Protein AF-A0A2E2EEK7-F1 (afdb_monomer)

Structure (mmCIF, N/CA/C/O backbone):
data_AF-A0A2E2EEK7-F1
#
_entry.id   AF-A0A2E2EEK7-F1
#
loop_
_atom_site.group_PDB
_atom_site.id
_atom_site.type_symbol
_atom_site.label_atom_id
_atom_site.label_alt_id
_atom_site.label_comp_id
_atom_site.label_asym_id
_atom_site.label_entity_id
_atom_site.label_seq_id
_atom_site.pdbx_PDB_ins_code
_atom_site.Cartn_x
_atom_site.Cartn_y
_atom_site.Cartn_z
_atom_site.occupancy
_atom_site.B_iso_or_equiv
_atom_site.auth_seq_id
_atom_site.auth_comp_id
_atom_site.auth_asym_id
_atom_site.auth_atom_id
_atom_site.pdbx_PDB_model_num
ATOM 1 N N . MET A 1 1 ? -6.265 -67.165 34.286 1.00 40.97 1 MET A N 1
ATOM 2 C CA . MET A 1 1 ? -6.037 -66.187 33.201 1.00 40.97 1 MET A CA 1
ATOM 3 C C . MET A 1 1 ? -7.203 -65.209 33.192 1.00 40.97 1 MET A C 1
ATOM 5 O O . MET A 1 1 ? -8.290 -65.592 32.789 1.00 40.97 1 MET A O 1
ATOM 9 N N . LYS A 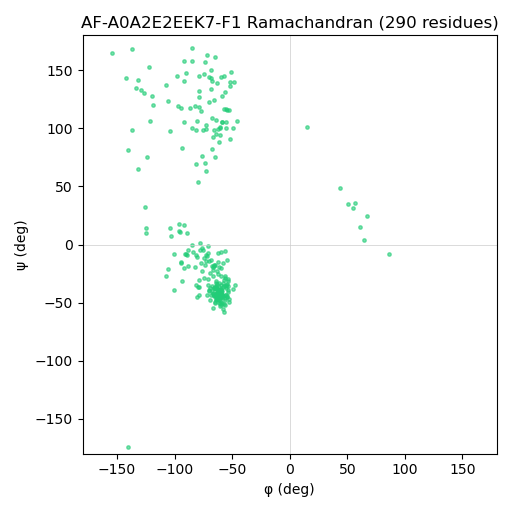1 2 ? -7.025 -64.008 33.758 1.00 43.16 2 LYS A N 1
ATOM 10 C CA . LYS A 1 2 ? -8.058 -62.959 33.800 1.00 43.16 2 LYS A CA 1
ATOM 11 C C . LYS A 1 2 ? -7.795 -61.991 32.647 1.00 43.16 2 LYS A C 1
ATOM 13 O O . LYS A 1 2 ? -6.712 -61.420 32.576 1.00 43.16 2 LYS A O 1
ATOM 18 N N . ALA A 1 3 ? -8.759 -61.881 31.738 1.00 50.53 3 ALA A N 1
ATOM 19 C CA . ALA A 1 3 ? -8.701 -61.009 30.575 1.00 50.53 3 ALA A CA 1
ATOM 20 C C . ALA A 1 3 ? -8.794 -59.538 31.009 1.00 50.53 3 ALA A C 1
ATOM 22 O O . ALA A 1 3 ? -9.740 -59.137 31.686 1.00 50.53 3 ALA A O 1
ATOM 23 N N . LEU A 1 4 ? -7.782 -58.758 30.633 1.00 57.06 4 LEU A N 1
ATOM 24 C CA . LEU A 1 4 ? -7.682 -57.323 30.857 1.00 57.06 4 LEU A CA 1
ATOM 25 C C . LEU A 1 4 ? -8.436 -56.614 29.718 1.00 57.06 4 LEU A C 1
ATOM 27 O O . LEU A 1 4 ? -7.933 -56.511 28.602 1.00 57.06 4 LEU A O 1
ATOM 31 N N . PHE A 1 5 ? -9.667 -56.175 29.982 1.00 57.59 5 PHE A N 1
ATOM 32 C CA . PHE A 1 5 ? -10.448 -55.347 29.060 1.00 57.59 5 PHE A CA 1
ATOM 33 C C . PHE A 1 5 ? -9.893 -53.915 29.094 1.00 57.59 5 PHE A C 1
ATOM 35 O O . PHE A 1 5 ? -10.174 -53.140 30.007 1.00 57.59 5 PHE A O 1
ATOM 42 N N . MET A 1 6 ? -9.053 -53.581 28.115 1.00 64.69 6 MET A N 1
ATOM 43 C CA . MET A 1 6 ? -8.502 -52.241 27.925 1.00 64.69 6 MET A CA 1
ATOM 44 C C . MET A 1 6 ? -9.545 -51.386 27.194 1.00 64.69 6 MET A C 1
ATOM 46 O O . MET A 1 6 ? -9.716 -51.487 25.982 1.00 64.69 6 MET A O 1
ATOM 50 N N . ALA A 1 7 ? -10.295 -50.586 27.954 1.00 60.16 7 ALA A N 1
ATOM 51 C CA . ALA A 1 7 ? -11.261 -49.635 27.420 1.00 60.16 7 ALA A CA 1
ATOM 52 C C . ALA A 1 7 ? -10.525 -48.512 26.673 1.00 60.16 7 ALA A C 1
ATOM 54 O O . ALA A 1 7 ? -9.847 -47.675 27.270 1.00 60.16 7 ALA A O 1
ATOM 55 N N . MET A 1 8 ? -10.649 -48.523 25.348 1.00 65.56 8 MET A N 1
ATOM 56 C CA . MET A 1 8 ? -10.125 -47.507 24.446 1.00 65.56 8 MET A CA 1
ATOM 57 C C . MET A 1 8 ? -10.989 -46.247 24.586 1.00 65.56 8 MET A C 1
ATOM 59 O O . MET A 1 8 ? -12.102 -46.174 24.067 1.00 65.56 8 MET A O 1
ATOM 63 N N . ALA A 1 9 ? -10.499 -45.275 25.354 1.00 62.31 9 ALA A N 1
ATOM 64 C CA . ALA A 1 9 ? -11.114 -43.962 25.470 1.00 62.31 9 ALA A CA 1
ATOM 65 C C . ALA A 1 9 ? -11.059 -43.262 24.104 1.00 62.31 9 ALA A C 1
ATOM 67 O O . ALA A 1 9 ? -9.995 -42.839 23.648 1.00 62.31 9 ALA A O 1
ATOM 68 N N . PHE A 1 10 ? -12.214 -43.154 23.447 1.00 57.25 10 PHE A N 1
ATOM 69 C CA . PHE A 1 10 ? -12.411 -42.275 22.302 1.00 57.25 10 PHE A CA 1
ATOM 70 C C . PHE A 1 10 ? -12.196 -40.832 22.764 1.00 57.25 10 PHE A C 1
ATOM 72 O O . PHE A 1 10 ? -13.073 -40.210 23.363 1.00 57.25 10 PHE A O 1
ATOM 79 N N . VAL A 1 11 ? -11.006 -40.300 22.490 1.00 61.62 11 VAL A N 1
ATOM 80 C CA . VAL A 1 11 ? -10.757 -38.861 22.519 1.00 61.62 11 VAL A CA 1
ATOM 81 C C . VAL A 1 11 ? -11.588 -38.274 21.387 1.00 61.62 11 VAL A C 1
ATOM 83 O O . VAL A 1 11 ? -11.216 -38.351 20.218 1.00 61.62 11 VAL A O 1
ATOM 86 N N . VAL A 1 12 ? -12.759 -37.745 21.738 1.00 56.12 12 VAL A N 1
ATOM 87 C CA . VAL A 1 12 ? -13.570 -36.919 20.849 1.00 56.12 12 VAL A CA 1
ATOM 88 C C . VAL A 1 12 ? -12.706 -35.712 20.507 1.00 56.12 12 VAL A C 1
ATOM 90 O O . VAL A 1 12 ? -12.517 -34.809 21.320 1.00 56.12 12 VAL A O 1
ATOM 93 N N . SER A 1 13 ? -12.097 -35.741 19.324 1.00 52.94 13 SER A N 1
ATOM 94 C CA . SER A 1 13 ? -11.395 -34.605 18.755 1.00 52.94 13 SER A CA 1
ATOM 95 C C . SER A 1 13 ? -12.430 -33.516 18.518 1.00 52.94 13 SER A C 1
ATOM 97 O O . SER A 1 13 ? -13.131 -33.518 17.506 1.00 52.94 13 SER A O 1
ATOM 99 N N . SER A 1 14 ? -12.560 -32.608 19.481 1.00 42.19 14 SER A N 1
ATOM 100 C CA . SER A 1 14 ? -13.261 -31.349 19.302 1.00 42.19 14 SER A CA 1
ATOM 101 C C . SER A 1 14 ? -12.620 -30.641 18.117 1.00 42.19 14 SER A C 1
ATOM 103 O O . SER A 1 14 ? -11.552 -30.038 18.237 1.00 42.19 14 SER A O 1
ATOM 105 N N . CYS A 1 15 ? -13.261 -30.724 16.953 1.00 46.38 15 CYS A N 1
ATOM 106 C CA . CYS A 1 15 ? -13.069 -29.757 15.893 1.00 46.38 15 CYS A CA 1
ATOM 107 C C . CYS A 1 15 ? -13.511 -28.412 16.471 1.00 46.38 15 CYS A C 1
ATOM 109 O O . CYS A 1 15 ? -14.676 -28.036 16.406 1.00 46.38 15 CYS A O 1
ATOM 111 N N . SER A 1 16 ? -12.562 -27.724 17.101 1.00 42.59 16 SER A N 1
ATOM 112 C CA . SER A 1 16 ? -12.564 -26.282 17.262 1.00 42.59 16 SER A CA 1
ATOM 113 C C . SER A 1 16 ? -12.759 -25.706 15.865 1.00 42.59 16 SER A C 1
ATOM 115 O O . SER A 1 16 ? -11.813 -25.539 15.097 1.00 42.59 16 SER A O 1
ATOM 117 N N . THR A 1 17 ? -14.012 -25.479 15.485 1.00 45.66 17 THR A N 1
ATOM 118 C CA . THR A 1 17 ? -14.336 -24.505 14.460 1.00 45.66 17 THR A CA 1
ATOM 119 C C . THR A 1 17 ? -13.826 -23.192 15.018 1.00 45.66 17 THR A C 1
ATOM 121 O O . THR A 1 17 ? -14.495 -22.564 15.838 1.00 45.66 17 THR A O 1
ATOM 124 N N . THR A 1 18 ? -12.599 -22.825 14.649 1.00 47.06 18 THR A N 1
ATOM 125 C CA . THR A 1 18 ? -12.085 -21.470 14.799 1.00 47.06 18 THR A CA 1
ATOM 126 C C . THR A 1 18 ? -13.150 -20.565 14.207 1.00 47.06 18 THR A C 1
ATOM 128 O O . THR A 1 18 ? -13.305 -20.516 12.986 1.00 47.06 18 THR A O 1
ATOM 131 N N . MET A 1 19 ? -13.968 -19.959 15.074 1.00 41.84 19 MET A N 1
ATOM 132 C CA . MET A 1 19 ? -14.964 -18.991 14.656 1.00 41.84 19 MET A CA 1
ATOM 133 C C . MET A 1 19 ? -14.202 -17.937 13.879 1.00 41.84 19 MET A C 1
ATOM 135 O O . MET A 1 19 ? -13.305 -17.283 14.410 1.00 41.84 19 MET A O 1
ATOM 139 N N . ASP A 1 20 ? -14.534 -17.858 12.600 1.00 48.25 20 ASP A N 1
ATOM 140 C CA . ASP A 1 20 ? -13.915 -17.000 11.616 1.00 48.25 20 ASP A CA 1
ATOM 141 C C . ASP A 1 20 ? -14.272 -15.555 11.998 1.00 48.25 20 ASP A C 1
ATOM 143 O O . ASP A 1 20 ? -15.266 -14.985 11.541 1.00 48.25 20 ASP A O 1
ATOM 147 N N . SER A 1 21 ? -13.515 -14.984 12.943 1.00 47.22 21 SER A N 1
ATOM 148 C CA . SER A 1 21 ? -13.744 -13.666 13.557 1.00 47.22 21 SER A CA 1
ATOM 149 C C . SER A 1 21 ? -13.664 -12.516 12.539 1.00 47.22 21 SER A C 1
ATOM 151 O O . SER A 1 21 ? -14.024 -11.372 12.847 1.00 47.22 21 SER A O 1
ATOM 153 N N . LEU A 1 22 ? -13.261 -12.849 11.308 1.00 49.41 22 LEU A N 1
ATOM 154 C CA . LEU A 1 22 ? -13.179 -12.021 10.110 1.00 49.41 22 LEU A CA 1
ATOM 155 C C . LEU A 1 22 ? -14.416 -12.099 9.195 1.00 49.41 22 LEU A C 1
ATOM 157 O O . LEU A 1 22 ? -14.610 -11.197 8.381 1.00 49.41 22 LEU A O 1
ATOM 161 N N . SER A 1 23 ? -15.299 -13.097 9.346 1.00 49.59 23 SER A N 1
ATOM 162 C CA . SER A 1 23 ? -16.555 -13.185 8.569 1.00 49.59 23 SER A CA 1
ATOM 163 C C . SER A 1 23 ? -17.548 -12.051 8.889 1.00 49.59 23 SER A C 1
ATOM 165 O O . SER A 1 23 ? -18.428 -11.738 8.087 1.00 49.59 23 SER A O 1
ATOM 167 N N . LEU A 1 24 ? -17.354 -11.366 10.022 1.00 47.34 24 LEU A N 1
ATOM 168 C CA . LEU A 1 24 ? -18.231 -10.319 10.559 1.00 47.34 24 LEU A CA 1
ATOM 169 C C . LEU A 1 24 ? -18.217 -8.981 9.800 1.00 47.34 24 LEU A C 1
ATOM 171 O O . LEU A 1 24 ? -19.066 -8.137 10.071 1.00 47.34 24 LEU A O 1
ATOM 175 N N . LEU A 1 25 ? -17.296 -8.765 8.855 1.00 56.72 25 LEU A N 1
ATOM 176 C CA . LEU A 1 25 ? -17.268 -7.543 8.031 1.00 56.72 25 LEU A CA 1
ATOM 177 C C . LEU A 1 25 ? -17.804 -7.724 6.609 1.00 56.72 25 LEU A C 1
ATOM 179 O O . LEU A 1 25 ? -17.724 -6.793 5.809 1.00 56.72 25 LEU A O 1
ATOM 183 N N . SER A 1 26 ? -18.382 -8.881 6.285 1.00 53.84 26 SER A N 1
ATOM 184 C CA . SER A 1 26 ? -19.106 -9.077 5.027 1.00 53.84 26 SER A CA 1
ATOM 185 C C . SER A 1 26 ? -20.449 -8.328 5.052 1.00 53.84 26 SER A C 1
ATOM 187 O O . SER A 1 26 ? -21.518 -8.936 5.011 1.00 53.84 26 SER A O 1
ATOM 189 N N . THR A 1 27 ? -20.417 -6.998 5.145 1.00 62.16 27 THR A N 1
ATOM 190 C CA . THR A 1 27 ? -21.597 -6.164 4.896 1.00 62.16 27 THR A CA 1
ATOM 191 C C . THR A 1 27 ? -21.713 -5.888 3.398 1.00 62.16 27 THR A C 1
ATOM 193 O O . THR A 1 27 ? -20.730 -5.909 2.660 1.00 62.16 27 THR A O 1
ATOM 196 N N . ASN A 1 28 ? -22.914 -5.557 2.917 1.00 69.56 28 ASN A N 1
ATOM 197 C CA . ASN A 1 28 ? -23.171 -5.286 1.492 1.00 69.56 28 ASN A CA 1
ATOM 198 C C . ASN A 1 28 ? -22.347 -4.112 0.900 1.00 69.56 28 ASN A C 1
ATOM 200 O O . ASN A 1 28 ? -22.429 -3.841 -0.303 1.00 69.56 28 ASN A O 1
ATOM 204 N N . LYS A 1 29 ? -21.594 -3.367 1.724 1.00 83.38 29 LYS A N 1
ATOM 205 C CA . LYS A 1 29 ? -20.874 -2.145 1.333 1.00 83.38 29 LYS A CA 1
ATOM 206 C C . LYS A 1 29 ? -19.360 -2.312 1.235 1.00 83.38 29 LYS A C 1
ATOM 208 O O . LYS A 1 29 ? -18.745 -1.560 0.471 1.00 83.38 29 LYS A O 1
ATOM 213 N N . VAL A 1 30 ? -18.780 -3.255 1.979 1.00 87.56 30 VAL A N 1
ATOM 214 C CA . VAL A 1 30 ? -17.333 -3.486 2.038 1.00 87.56 30 VAL A CA 1
ATOM 215 C C . VAL A 1 30 ? -17.040 -4.945 1.736 1.00 87.56 30 VAL A C 1
ATOM 217 O O . VAL A 1 30 ? -17.625 -5.849 2.317 1.00 87.56 30 VAL A O 1
ATOM 220 N N . THR A 1 31 ? -16.102 -5.179 0.829 1.00 90.06 31 THR A N 1
ATOM 221 C CA . THR A 1 31 ? -15.632 -6.518 0.487 1.00 90.06 31 THR A CA 1
ATOM 222 C C . THR A 1 31 ? -14.151 -6.611 0.794 1.00 90.06 31 THR A C 1
ATOM 224 O O . THR A 1 31 ? -13.366 -5.793 0.317 1.00 90.06 31 THR A O 1
ATOM 227 N N . ARG A 1 32 ? -13.746 -7.622 1.561 1.00 90.69 32 ARG A N 1
ATOM 228 C CA . ARG A 1 32 ? -12.328 -7.932 1.747 1.00 90.69 32 ARG A CA 1
ATOM 229 C C . ARG A 1 32 ? -11.815 -8.684 0.524 1.00 90.69 32 ARG A C 1
ATOM 231 O O . ARG A 1 32 ? -12.407 -9.685 0.120 1.00 90.69 32 ARG A O 1
ATOM 238 N N . MET A 1 33 ? -10.734 -8.198 -0.072 1.00 91.06 33 MET A N 1
ATOM 239 C CA . MET A 1 33 ? -10.012 -8.939 -1.100 1.00 91.06 33 MET A CA 1
ATOM 240 C C . MET A 1 33 ? -9.392 -10.180 -0.457 1.00 91.06 33 MET A C 1
ATOM 242 O O . MET A 1 33 ? -8.627 -10.045 0.492 1.00 91.06 33 MET A O 1
ATOM 246 N N . LYS A 1 34 ? -9.700 -11.363 -0.987 1.00 86.44 34 LYS A N 1
ATOM 247 C CA . LYS A 1 34 ? -9.086 -12.622 -0.560 1.00 86.44 34 LYS A CA 1
ATOM 248 C C . LYS A 1 34 ? -7.952 -13.004 -1.500 1.00 86.44 34 LYS A C 1
ATOM 250 O O . LYS A 1 34 ? -8.048 -12.777 -2.711 1.00 86.44 34 LYS A O 1
ATOM 255 N N . HIS A 1 35 ? -6.904 -13.604 -0.946 1.00 82.75 35 HIS A N 1
ATOM 256 C CA . HIS A 1 35 ? -5.879 -14.281 -1.735 1.00 82.75 35 HIS A CA 1
ATOM 257 C C . HIS A 1 35 ? -6.049 -15.790 -1.605 1.00 82.75 35 HIS A C 1
ATOM 259 O O . HIS A 1 35 ? -5.990 -16.335 -0.510 1.00 82.75 35 HIS A O 1
ATOM 265 N N . ASP A 1 36 ? -6.211 -16.484 -2.730 1.00 79.12 36 ASP A N 1
ATOM 266 C CA . ASP A 1 36 ? -6.402 -17.944 -2.730 1.00 79.12 36 ASP A CA 1
ATOM 267 C C . ASP A 1 36 ? -5.092 -18.722 -2.467 1.00 79.12 36 ASP A C 1
ATOM 269 O O . ASP A 1 36 ? -5.076 -19.947 -2.365 1.00 79.12 36 ASP A O 1
ATOM 273 N N . GLN A 1 37 ? -3.964 -18.014 -2.368 1.00 77.56 37 GLN A N 1
ATOM 274 C CA . GLN A 1 37 ? -2.630 -18.579 -2.185 1.00 77.56 37 GLN A CA 1
ATOM 275 C C . GLN A 1 37 ? -2.262 -18.627 -0.695 1.00 77.56 37 GLN A C 1
ATOM 277 O O . GLN A 1 37 ? -2.104 -17.584 -0.065 1.00 77.56 37 GLN A O 1
ATOM 282 N N . LYS A 1 38 ? -2.051 -19.837 -0.154 1.00 75.81 38 LYS A N 1
ATOM 283 C CA . LYS A 1 38 ? -1.750 -20.070 1.275 1.00 75.81 38 LYS A CA 1
ATOM 284 C C . LYS A 1 38 ? -0.556 -19.264 1.806 1.00 75.81 38 LYS A C 1
ATOM 286 O O . LYS A 1 38 ? -0.595 -18.806 2.940 1.00 75.81 38 LYS A O 1
ATOM 291 N N . ASP A 1 39 ? 0.475 -19.063 0.986 1.00 76.62 39 ASP A N 1
ATOM 292 C CA . ASP A 1 39 ? 1.712 -18.375 1.388 1.00 76.62 39 ASP A CA 1
ATOM 293 C C . ASP A 1 39 ? 1.738 -16.882 1.021 1.00 76.62 39 ASP A C 1
ATOM 295 O O . ASP A 1 39 ? 2.787 -16.231 1.076 1.00 76.62 39 ASP A O 1
ATOM 299 N N . TYR A 1 40 ? 0.604 -16.311 0.611 1.00 75.69 40 TYR A N 1
ATOM 300 C CA . TYR A 1 40 ? 0.561 -14.936 0.132 1.00 75.69 40 TYR A CA 1
ATOM 301 C C . TYR A 1 40 ? 0.536 -13.928 1.284 1.00 75.69 40 TYR A C 1
ATOM 303 O O . TYR A 1 40 ? -0.474 -13.727 1.946 1.00 75.69 40 TYR A O 1
ATOM 311 N N . LYS A 1 41 ? 1.665 -13.247 1.504 1.00 80.94 41 LYS A N 1
ATOM 312 C CA . LYS A 1 41 ? 1.880 -12.338 2.649 1.00 80.94 41 LYS A CA 1
ATOM 313 C C . LYS A 1 41 ? 1.525 -10.870 2.390 1.00 80.94 41 LYS A C 1
ATOM 315 O O . LYS A 1 41 ? 2.006 -9.994 3.111 1.00 80.94 41 LYS A O 1
ATOM 320 N N . LYS A 1 42 ? 0.760 -10.561 1.339 1.00 87.56 42 LYS A N 1
ATOM 321 C CA . LYS A 1 42 ? 0.402 -9.165 1.030 1.00 87.56 42 LYS A CA 1
ATOM 322 C C . LYS A 1 42 ? -0.928 -8.773 1.685 1.00 87.56 42 LYS A C 1
ATOM 324 O O . LYS A 1 42 ? -1.740 -9.652 1.961 1.00 87.56 42 LYS A O 1
ATOM 329 N N . PRO A 1 43 ? -1.171 -7.468 1.897 1.00 91.88 43 PRO A N 1
ATOM 330 C CA . PRO A 1 43 ? -2.414 -6.979 2.484 1.00 91.88 43 PRO A CA 1
ATOM 331 C C . PRO A 1 43 ? -3.673 -7.502 1.774 1.00 91.88 43 PRO A C 1
ATOM 333 O O . PRO A 1 43 ? -3.776 -7.487 0.542 1.00 91.88 43 PRO A O 1
ATOM 336 N N . GLU A 1 44 ? -4.657 -7.910 2.569 1.00 93.50 44 GLU A N 1
ATOM 337 C CA . GLU A 1 44 ? -6.016 -8.232 2.129 1.00 93.50 44 GLU A CA 1
ATOM 338 C C . GLU A 1 44 ? -6.897 -6.992 2.275 1.00 93.50 44 GLU A C 1
ATOM 340 O O . GLU A 1 44 ? -7.565 -6.787 3.288 1.00 93.50 44 GLU A O 1
ATOM 345 N N . PHE A 1 45 ? -6.836 -6.108 1.277 1.00 95.38 45 PHE A N 1
ATOM 346 C CA . PHE A 1 45 ? -7.492 -4.805 1.350 1.00 95.38 45 PHE A CA 1
ATOM 347 C C . PHE A 1 45 ? -9.015 -4.892 1.467 1.00 95.38 45 PHE A C 1
ATOM 349 O O . PHE A 1 45 ? -9.676 -5.643 0.745 1.00 95.38 45 PHE A O 1
ATOM 356 N N . TYR A 1 46 ? -9.574 -4.031 2.315 1.00 94.81 46 TYR A N 1
ATOM 357 C CA . TYR A 1 46 ? -11.006 -3.750 2.353 1.00 94.81 46 TYR A CA 1
ATOM 358 C C . TYR A 1 46 ? -11.378 -2.791 1.219 1.00 94.81 46 TYR A C 1
ATOM 360 O O . TYR A 1 46 ? -10.899 -1.657 1.157 1.00 94.81 46 TYR A O 1
ATOM 368 N N . LEU A 1 47 ? -12.236 -3.244 0.311 1.00 93.12 47 LEU A N 1
ATOM 369 C CA . LEU A 1 47 ? -12.677 -2.495 -0.859 1.00 93.12 47 LEU A CA 1
ATOM 370 C C . LEU A 1 47 ? -14.116 -2.038 -0.675 1.00 93.12 47 LEU A C 1
ATOM 372 O O . LEU A 1 47 ? -14.976 -2.804 -0.249 1.00 93.12 47 LEU A O 1
ATOM 376 N N . MET A 1 48 ? 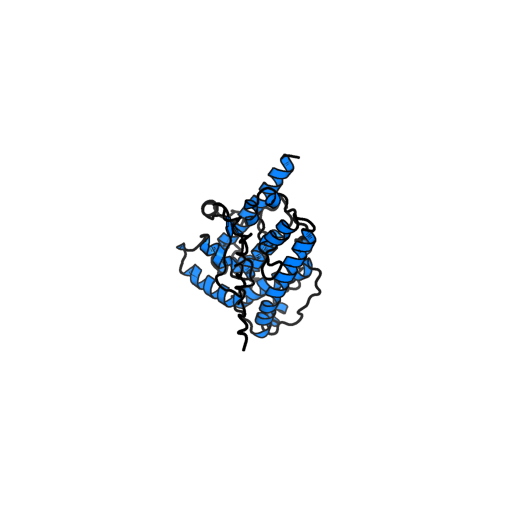-14.397 -0.793 -1.046 1.00 89.12 48 MET A N 1
ATOM 377 C CA . MET A 1 48 ? -15.781 -0.361 -1.190 1.00 89.12 48 MET A CA 1
ATOM 378 C C . MET A 1 48 ? -16.394 -0.935 -2.462 1.00 89.12 48 MET A C 1
ATOM 380 O O . MET A 1 48 ? -15.734 -0.997 -3.499 1.00 89.12 48 MET A O 1
ATOM 384 N N . ASN A 1 49 ? -17.693 -1.225 -2.410 1.00 81.88 49 ASN A N 1
ATOM 385 C CA . ASN A 1 49 ? -18.469 -1.536 -3.606 1.00 81.88 49 ASN A CA 1
ATOM 3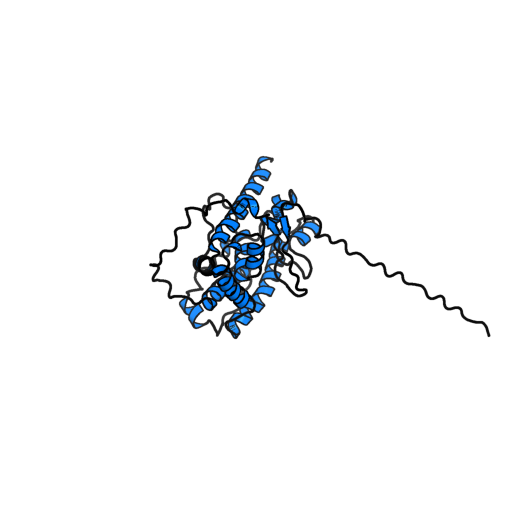86 C C . ASN A 1 49 ? -18.355 -0.391 -4.639 1.00 81.88 49 ASN A C 1
ATOM 388 O O . ASN A 1 49 ? -18.768 0.751 -4.395 1.00 81.88 49 ASN A O 1
ATOM 392 N N . SER A 1 50 ? -17.766 -0.705 -5.795 1.00 67.25 50 SER A N 1
ATOM 393 C CA . SER A 1 50 ? -17.271 0.256 -6.788 1.00 67.25 50 SER A CA 1
ATOM 394 C C . SER A 1 50 ? -18.366 0.973 -7.584 1.00 67.25 50 SER A C 1
ATOM 396 O O . SER A 1 50 ? -18.094 2.022 -8.174 1.00 67.25 50 SER A O 1
ATOM 398 N N . LYS A 1 51 ? -19.622 0.493 -7.551 1.00 71.25 51 LYS A N 1
ATOM 399 C CA . LYS A 1 51 ? -20.738 1.061 -8.339 1.00 71.25 51 LYS A CA 1
ATOM 400 C C . LYS A 1 51 ? -20.934 2.570 -8.140 1.00 71.25 51 LYS A C 1
ATOM 402 O O . LYS A 1 51 ? -21.370 3.254 -9.057 1.00 71.25 51 LYS A O 1
ATOM 407 N N . LYS A 1 52 ? -20.592 3.108 -6.962 1.00 65.88 52 LYS A N 1
ATOM 408 C CA . LYS A 1 52 ? -20.727 4.545 -6.646 1.00 65.88 52 LYS A CA 1
ATOM 409 C C . LYS A 1 52 ? -19.572 5.416 -7.152 1.00 65.88 52 LYS A C 1
ATOM 411 O O . LYS A 1 52 ? -19.731 6.629 -7.236 1.00 65.88 52 LYS A O 1
ATOM 416 N N . PHE A 1 53 ? -18.422 4.823 -7.457 1.00 66.38 53 PHE A N 1
ATOM 417 C CA . PHE A 1 53 ? -17.220 5.539 -7.890 1.00 66.38 53 PHE A CA 1
ATOM 418 C C . PHE A 1 53 ? -17.117 5.641 -9.423 1.00 66.38 53 PHE A C 1
ATOM 420 O O . PHE A 1 53 ? -16.652 6.652 -9.950 1.00 66.38 53 PHE A O 1
ATOM 427 N N . LEU A 1 54 ? -17.645 4.640 -10.131 1.00 63.06 54 LEU A N 1
ATOM 428 C CA . LEU A 1 54 ? -17.613 4.497 -11.593 1.00 63.06 54 LEU A CA 1
ATOM 429 C C . LEU A 1 54 ? -18.236 5.655 -12.401 1.00 63.06 54 LEU A C 1
ATOM 431 O O . LEU A 1 54 ? -17.990 5.763 -13.597 1.00 63.06 54 LEU A O 1
ATOM 435 N N . GLY A 1 55 ? -19.035 6.527 -11.776 1.00 60.00 55 GLY A N 1
ATOM 436 C CA . GLY A 1 55 ? -19.687 7.661 -12.447 1.00 60.00 55 GLY A CA 1
ATOM 437 C C . GLY A 1 55 ? -19.010 9.021 -12.251 1.00 60.00 55 GLY A C 1
ATOM 438 O O . GLY A 1 55 ? -19.422 10.004 -12.867 1.00 60.00 55 GLY A O 1
ATOM 439 N N . THR A 1 56 ? -18.001 9.130 -11.381 1.00 58.94 56 THR A N 1
ATOM 440 C CA . THR A 1 56 ? -17.383 10.433 -11.092 1.00 58.94 56 THR A CA 1
ATOM 441 C C . THR A 1 56 ? -16.270 10.759 -12.081 1.00 58.94 56 THR A C 1
ATOM 443 O O . THR A 1 56 ? -15.250 10.074 -12.124 1.00 58.94 56 THR A O 1
ATOM 446 N N . ARG A 1 57 ? -16.451 11.842 -12.853 1.00 58.56 57 ARG A N 1
ATOM 447 C CA . ARG A 1 57 ? -15.408 12.410 -13.722 1.00 58.56 57 ARG A CA 1
ATOM 448 C C . ARG A 1 57 ? -14.128 12.642 -12.913 1.00 58.56 57 ARG A C 1
ATOM 450 O O . ARG A 1 57 ? -14.188 13.089 -11.765 1.00 58.56 57 ARG A O 1
ATOM 457 N N . ALA A 1 58 ? -12.978 12.343 -13.517 1.00 54.53 58 ALA A N 1
ATOM 458 C CA . ALA A 1 58 ? -11.686 12.610 -12.898 1.00 54.53 58 ALA A CA 1
ATOM 459 C C . ALA A 1 58 ? -11.558 14.112 -12.549 1.00 54.53 58 ALA A C 1
ATOM 461 O O . ALA A 1 58 ? -12.086 14.951 -13.285 1.00 54.53 58 ALA A O 1
ATOM 462 N N . PRO A 1 59 ? -10.887 14.479 -11.441 1.00 54.88 59 PRO A N 1
ATOM 463 C CA . PRO A 1 59 ? -10.718 15.877 -11.058 1.00 54.88 59 PRO A CA 1
ATOM 464 C C . PRO A 1 59 ? -10.046 16.690 -12.173 1.00 54.88 59 PRO A C 1
ATOM 466 O O . PRO A 1 59 ? -8.984 16.311 -12.664 1.00 54.88 59 PRO A O 1
ATOM 469 N N . ALA A 1 60 ? -10.623 17.846 -12.515 1.00 47.69 60 ALA A N 1
ATOM 470 C CA . ALA A 1 60 ? -10.093 18.750 -13.544 1.00 47.69 60 ALA A CA 1
ATOM 471 C C . ALA A 1 60 ? -8.696 19.324 -13.212 1.00 47.69 60 ALA A C 1
ATOM 473 O O . ALA A 1 60 ? -8.014 19.842 -14.089 1.00 47.69 60 ALA A O 1
ATOM 474 N N . SER A 1 61 ? -8.248 19.220 -11.954 1.00 48.28 61 SER A N 1
ATOM 475 C CA . SER A 1 61 ? -6.933 19.680 -11.483 1.00 48.28 61 SER A CA 1
ATOM 476 C C . SER A 1 61 ? -5.767 18.767 -11.877 1.00 48.28 61 SER A C 1
ATOM 478 O O . SER A 1 61 ? -4.610 19.098 -11.610 1.00 48.28 61 SER A O 1
ATOM 480 N N . LEU A 1 62 ? -6.035 17.637 -12.533 1.00 49.94 62 LEU A N 1
ATOM 481 C CA . LEU A 1 62 ? -5.002 16.783 -13.105 1.00 49.94 62 LEU A CA 1
ATOM 482 C C . LEU A 1 62 ? -4.484 17.417 -14.400 1.00 49.94 62 LEU A C 1
ATOM 484 O O . LEU A 1 62 ? -4.821 16.974 -15.496 1.00 49.94 62 LEU A O 1
ATOM 488 N N . LYS A 1 63 ? -3.644 18.455 -14.285 1.00 49.62 63 LYS A N 1
ATOM 489 C CA . LYS A 1 63 ? -2.843 18.920 -15.423 1.00 49.62 63 LYS A CA 1
ATOM 490 C C . LYS A 1 63 ? -2.094 17.708 -15.972 1.00 49.62 63 LYS A C 1
ATOM 492 O O . LYS A 1 63 ? -1.289 17.082 -15.277 1.00 49.62 63 LYS A O 1
ATOM 497 N N . SER A 1 64 ? -2.406 17.323 -17.205 1.00 47.75 64 SER A N 1
ATOM 498 C CA . SER A 1 64 ? -1.655 16.297 -17.906 1.00 47.75 64 SER A CA 1
ATOM 499 C C . SER A 1 64 ? -0.207 16.764 -17.953 1.00 47.75 64 SER A C 1
ATOM 501 O O . SER A 1 64 ? 0.051 17.800 -18.554 1.00 47.75 64 SER A O 1
ATOM 503 N N . ILE A 1 65 ? 0.714 16.027 -17.320 1.00 53.50 65 ILE A N 1
ATOM 504 C CA . ILE A 1 65 ? 2.151 16.148 -17.619 1.00 53.50 65 ILE A CA 1
ATOM 505 C C . ILE A 1 65 ? 2.268 16.161 -19.145 1.00 53.50 65 ILE A C 1
ATOM 507 O O . ILE A 1 65 ? 1.949 15.157 -19.793 1.00 53.50 65 ILE A O 1
ATOM 511 N N . THR A 1 66 ? 2.556 17.333 -19.700 1.00 47.22 66 THR A N 1
ATOM 512 C CA . THR A 1 66 ? 2.666 17.570 -21.133 1.00 47.22 66 THR A CA 1
ATOM 513 C C . THR A 1 66 ? 3.922 16.869 -21.622 1.00 47.22 66 THR A C 1
ATOM 515 O O . THR A 1 66 ? 4.924 16.826 -20.915 1.00 47.22 66 THR A O 1
ATOM 518 N N . LYS A 1 67 ? 3.881 16.315 -22.838 1.00 49.09 67 LYS A N 1
ATOM 519 C CA . LYS A 1 67 ? 4.986 15.556 -23.456 1.00 49.09 67 LYS A CA 1
ATOM 520 C C . LYS A 1 67 ? 6.321 16.327 -23.561 1.00 49.09 67 LYS A C 1
ATOM 522 O O . LYS A 1 67 ? 7.314 15.716 -23.929 1.00 49.09 67 LYS A O 1
ATOM 527 N N . ASN A 1 68 ? 6.343 17.614 -23.212 1.00 46.25 68 ASN A N 1
ATOM 528 C CA . ASN A 1 68 ? 7.496 18.509 -23.308 1.00 46.25 68 ASN A CA 1
ATOM 529 C C . ASN A 1 68 ? 8.311 18.638 -22.009 1.00 46.25 68 ASN A C 1
ATOM 531 O O . ASN A 1 68 ? 9.189 19.491 -21.943 1.00 46.25 68 ASN A O 1
ATOM 535 N N . ASP A 1 69 ? 8.077 17.809 -20.985 1.00 53.84 69 ASP A N 1
ATOM 536 C CA . ASP A 1 69 ? 9.033 17.687 -19.873 1.00 53.84 69 ASP A CA 1
ATOM 537 C C . ASP A 1 69 ? 10.275 16.898 -20.343 1.00 53.84 69 ASP A C 1
ATOM 539 O O . ASP A 1 69 ? 10.518 15.762 -19.933 1.00 53.84 69 ASP A O 1
ATOM 543 N N . GLU A 1 70 ? 11.083 17.518 -21.213 1.00 51.53 70 GLU A N 1
ATOM 544 C CA . GLU A 1 70 ? 12.356 17.010 -21.763 1.00 51.53 70 GLU A CA 1
ATOM 545 C C . GLU A 1 70 ? 13.364 16.589 -20.678 1.00 51.53 70 GLU A C 1
ATOM 547 O O . GLU A 1 70 ? 14.335 15.880 -20.945 1.00 51.53 70 GLU A O 1
ATOM 552 N N . LYS A 1 71 ? 13.114 16.969 -19.419 1.00 54.34 71 LYS A N 1
ATOM 553 C CA . LYS A 1 71 ? 13.925 16.597 -18.258 1.00 54.34 71 LYS A CA 1
ATOM 554 C C . LYS A 1 71 ? 13.855 15.102 -17.918 1.00 54.34 71 LYS A C 1
ATOM 556 O O . LYS A 1 71 ? 14.747 14.597 -17.237 1.00 54.34 71 LYS A O 1
ATOM 561 N N . TYR A 1 72 ? 12.849 14.369 -18.397 1.00 54.44 72 TYR A N 1
ATOM 562 C CA . TYR A 1 72 ? 12.745 12.931 -18.157 1.00 54.44 72 TYR A CA 1
ATOM 563 C C . TYR A 1 72 ? 13.138 12.137 -19.402 1.00 54.44 72 TYR A C 1
ATOM 565 O O . TYR A 1 72 ? 12.316 11.878 -20.280 1.00 54.44 72 TYR A O 1
ATOM 573 N N . LYS A 1 73 ? 14.395 11.668 -19.443 1.00 63.75 73 LYS A N 1
ATOM 574 C CA . LYS A 1 73 ? 14.781 10.579 -20.357 1.00 63.75 73 LYS A CA 1
ATOM 575 C C . LYS A 1 73 ? 13.759 9.439 -20.232 1.00 63.75 73 LYS A C 1
ATOM 577 O O . LYS A 1 73 ? 13.348 9.137 -19.108 1.00 63.75 73 LYS A O 1
ATOM 582 N N . PRO A 1 74 ? 13.352 8.791 -21.337 1.00 74.94 74 PRO A N 1
ATOM 583 C CA . PRO A 1 74 ? 12.352 7.733 -21.295 1.00 74.94 74 PRO A CA 1
ATOM 584 C C . PRO A 1 74 ? 12.828 6.595 -20.383 1.00 74.94 74 PRO A C 1
ATOM 586 O O . PRO A 1 74 ? 13.725 5.828 -20.718 1.00 74.94 74 PRO A O 1
ATOM 589 N N . VAL A 1 75 ? 12.231 6.513 -19.195 1.00 88.50 75 VAL A N 1
ATOM 590 C CA . VAL A 1 75 ? 12.528 5.485 -18.194 1.00 88.50 75 VAL A CA 1
ATOM 591 C C . VAL A 1 75 ? 11.817 4.195 -18.602 1.00 88.50 75 VAL A C 1
ATOM 593 O O . VAL A 1 75 ? 10.624 4.237 -18.921 1.00 88.50 75 VAL A O 1
ATOM 596 N N . SER A 1 76 ? 12.501 3.048 -18.591 1.00 93.12 76 SER A N 1
ATOM 597 C CA . SER A 1 76 ? 11.879 1.740 -18.878 1.00 93.12 76 SER A CA 1
ATOM 598 C C . SER A 1 76 ? 10.831 1.356 -17.820 1.00 93.12 76 SER A C 1
ATOM 600 O O . SER A 1 76 ? 10.833 1.898 -16.717 1.00 93.12 76 SER A O 1
ATOM 602 N N . ASN A 1 77 ? 9.931 0.411 -18.124 1.00 93.19 77 ASN A N 1
ATOM 603 C CA . ASN A 1 77 ? 8.943 -0.101 -17.153 1.00 93.19 77 ASN A CA 1
ATOM 604 C C . ASN A 1 77 ? 9.599 -0.622 -15.881 1.00 93.19 77 ASN A C 1
ATOM 606 O O . ASN A 1 77 ? 9.157 -0.310 -14.781 1.00 93.19 77 ASN A O 1
ATOM 610 N N . ARG A 1 78 ? 10.688 -1.362 -16.060 1.00 95.62 78 ARG A N 1
ATOM 611 C CA . ARG A 1 78 ? 11.500 -1.925 -14.990 1.00 95.62 78 ARG A CA 1
ATOM 612 C C . ARG A 1 78 ? 12.105 -0.856 -14.090 1.00 95.62 78 ARG A C 1
ATOM 614 O O . ARG A 1 78 ? 11.932 -0.908 -12.880 1.00 95.62 78 ARG A O 1
ATOM 621 N N . GLN A 1 79 ? 12.747 0.155 -14.675 1.00 94.50 79 GLN A N 1
ATOM 622 C CA . GLN A 1 79 ? 13.296 1.283 -13.914 1.00 94.50 79 GLN A CA 1
ATOM 623 C C . GLN A 1 79 ? 12.197 2.100 -13.222 1.00 94.50 79 GLN A C 1
ATOM 625 O O . GLN A 1 79 ? 12.384 2.523 -12.087 1.00 94.50 79 GLN A O 1
ATOM 630 N N . LEU A 1 80 ? 11.048 2.298 -13.879 1.00 93.44 80 LEU A N 1
ATOM 631 C CA . LEU A 1 80 ? 9.909 3.026 -13.320 1.00 93.44 80 LEU A CA 1
ATOM 632 C C . LEU A 1 80 ? 9.281 2.282 -12.134 1.00 93.44 80 LEU A C 1
ATOM 634 O O . LEU A 1 80 ? 8.973 2.900 -11.119 1.00 93.44 80 LEU A O 1
ATOM 638 N N . TYR A 1 81 ? 9.120 0.965 -12.242 1.00 96.50 81 TYR A N 1
ATOM 639 C CA . TYR A 1 81 ? 8.669 0.117 -11.142 1.00 96.50 81 TYR A CA 1
ATOM 640 C C . TYR A 1 81 ? 9.650 0.192 -9.971 1.00 96.50 81 TYR A C 1
ATOM 642 O O . TYR A 1 81 ? 9.259 0.539 -8.857 1.00 96.50 81 TYR A O 1
ATOM 650 N N . PHE A 1 82 ? 10.935 -0.047 -10.252 1.00 95.75 82 PHE A N 1
ATOM 651 C CA . PHE A 1 82 ? 11.993 -0.038 -9.252 1.00 95.75 82 PHE A CA 1
ATOM 652 C C . PHE A 1 82 ? 12.080 1.296 -8.506 1.00 95.75 82 PHE A C 1
ATOM 654 O O . PHE A 1 82 ? 12.043 1.297 -7.281 1.00 95.75 82 PHE A O 1
ATOM 661 N N . ILE A 1 83 ? 12.143 2.435 -9.210 1.00 92.88 83 ILE A N 1
ATOM 662 C CA . ILE A 1 83 ? 12.302 3.740 -8.548 1.00 92.88 83 ILE A CA 1
ATOM 663 C C . ILE A 1 83 ? 11.124 4.079 -7.647 1.00 92.88 83 ILE A C 1
ATOM 665 O O . ILE A 1 83 ? 11.311 4.620 -6.559 1.00 92.88 83 ILE A O 1
ATOM 669 N N . SER A 1 84 ? 9.921 3.728 -8.097 1.00 93.88 84 SER A N 1
ATOM 670 C CA . SER A 1 84 ? 8.696 3.936 -7.341 1.00 93.88 84 SER A CA 1
ATOM 671 C C . SER A 1 84 ? 8.716 3.095 -6.069 1.00 93.88 84 SER A C 1
ATOM 673 O O . SER A 1 84 ? 8.546 3.615 -4.970 1.00 93.88 84 SER A O 1
ATOM 675 N N . PHE A 1 85 ? 9.014 1.803 -6.206 1.00 95.56 85 PHE A N 1
ATOM 676 C CA . PHE A 1 85 ? 9.070 0.879 -5.081 1.00 95.56 85 PHE A CA 1
ATOM 677 C C . PHE A 1 85 ? 10.177 1.248 -4.083 1.00 95.56 85 PHE A C 1
ATOM 679 O O . PHE A 1 85 ? 9.941 1.282 -2.876 1.00 95.56 85 PHE A O 1
ATOM 686 N N . TYR A 1 86 ? 11.364 1.596 -4.584 1.00 93.69 86 TYR A N 1
ATOM 687 C CA . TYR A 1 86 ? 12.498 2.031 -3.776 1.00 93.69 86 TYR A CA 1
ATOM 688 C C . TYR A 1 86 ? 12.150 3.280 -2.966 1.00 93.69 86 TYR A C 1
ATOM 690 O O . TYR A 1 86 ? 12.286 3.267 -1.747 1.00 93.69 86 TYR A O 1
ATOM 698 N N . LYS A 1 87 ? 11.622 4.340 -3.592 1.00 91.62 87 LYS A N 1
ATOM 699 C CA . LYS A 1 87 ? 11.231 5.562 -2.870 1.00 91.62 87 LYS A CA 1
ATOM 700 C C . LYS A 1 87 ? 10.170 5.301 -1.801 1.00 91.62 87 LYS A C 1
ATOM 702 O O . LYS A 1 87 ? 10.296 5.798 -0.684 1.00 91.62 87 LYS A O 1
ATOM 707 N N . GLN A 1 88 ? 9.180 4.462 -2.096 1.00 93.69 88 GLN A N 1
ATOM 708 C CA . GLN A 1 88 ? 8.176 4.051 -1.112 1.00 93.69 88 GLN A CA 1
ATOM 709 C C . GLN A 1 88 ? 8.808 3.307 0.079 1.00 93.69 88 GLN A C 1
ATOM 711 O O . GLN A 1 88 ? 8.433 3.564 1.223 1.00 93.69 88 GLN A O 1
ATOM 716 N N . GLN A 1 89 ? 9.809 2.448 -0.157 1.00 93.69 89 GLN A N 1
ATOM 717 C CA . GLN A 1 89 ? 10.586 1.824 0.922 1.00 93.69 89 GLN A CA 1
ATOM 718 C C . GLN A 1 89 ? 11.334 2.849 1.769 1.00 93.69 89 GLN A C 1
ATOM 720 O O . GLN A 1 89 ? 11.298 2.773 2.993 1.00 93.69 89 GLN A O 1
ATOM 725 N N . ARG A 1 90 ? 11.949 3.852 1.141 1.00 91.25 90 ARG A N 1
ATOM 726 C CA . ARG A 1 90 ? 12.646 4.930 1.855 1.00 91.25 90 ARG A CA 1
ATOM 727 C C . ARG A 1 90 ? 11.713 5.741 2.752 1.00 91.25 90 ARG A C 1
ATOM 729 O O . ARG A 1 90 ? 12.099 6.105 3.860 1.00 91.25 90 ARG A O 1
ATOM 736 N N . VAL A 1 91 ? 10.480 5.990 2.307 1.00 92.00 91 VAL A N 1
ATOM 737 C CA . VAL A 1 91 ? 9.447 6.629 3.139 1.00 92.00 91 VAL A CA 1
ATOM 738 C C . VAL A 1 91 ? 9.122 5.767 4.363 1.00 92.00 91 VAL A C 1
ATOM 740 O O . VAL A 1 91 ? 9.068 6.295 5.473 1.00 92.00 91 VAL A O 1
ATOM 743 N N . LEU A 1 92 ? 8.956 4.450 4.188 1.00 93.88 92 LEU A N 1
ATOM 744 C CA . LEU A 1 92 ? 8.710 3.524 5.301 1.00 93.88 92 LEU A CA 1
ATOM 745 C C . LEU A 1 92 ? 9.879 3.485 6.295 1.00 93.88 92 LEU A C 1
ATOM 747 O O . LEU A 1 92 ? 9.643 3.556 7.498 1.00 93.88 92 LEU A O 1
ATOM 751 N N . GLU A 1 93 ? 11.126 3.433 5.818 1.00 93.44 93 GLU A N 1
ATOM 752 C CA . GLU A 1 93 ? 12.312 3.500 6.684 1.00 93.44 93 GLU A CA 1
ATOM 753 C C . GLU A 1 93 ? 12.307 4.775 7.539 1.00 93.44 93 GLU A C 1
ATOM 755 O O . GLU A 1 93 ? 12.492 4.702 8.754 1.00 93.44 93 GLU A O 1
ATOM 760 N N . GLY A 1 94 ? 12.043 5.932 6.918 1.00 91.88 94 GLY A N 1
ATOM 761 C CA . GLY A 1 94 ? 11.979 7.217 7.615 1.00 91.88 94 GLY A CA 1
ATOM 762 C C . GLY A 1 94 ? 10.871 7.266 8.670 1.00 91.88 94 GLY A C 1
ATOM 763 O O . GLY A 1 94 ? 11.118 7.678 9.801 1.00 91.88 94 GLY A O 1
ATOM 764 N N . LEU A 1 95 ? 9.673 6.780 8.336 1.00 92.38 95 LEU A N 1
ATOM 765 C CA . LEU A 1 95 ? 8.534 6.683 9.261 1.00 92.38 95 LEU A CA 1
ATOM 766 C C . LEU A 1 95 ? 8.824 5.796 10.480 1.00 92.38 95 LEU A C 1
ATOM 768 O O . LEU A 1 95 ? 8.413 6.093 11.608 1.00 92.38 95 LEU A O 1
ATOM 772 N N . LEU A 1 96 ? 9.529 4.692 10.249 1.00 94.38 96 LEU A N 1
ATOM 773 C CA . LEU A 1 96 ? 9.867 3.707 11.271 1.00 94.38 96 LEU A CA 1
ATOM 774 C C . LEU A 1 96 ? 11.121 4.088 12.071 1.00 94.38 96 LEU A C 1
ATOM 776 O O . LEU A 1 96 ? 11.414 3.438 13.071 1.00 94.38 96 LEU A O 1
ATOM 780 N N . GLY A 1 97 ? 11.832 5.155 11.687 1.00 93.31 97 GLY A N 1
ATOM 781 C CA . GLY A 1 97 ? 13.097 5.549 12.312 1.00 93.31 97 GLY A CA 1
ATOM 782 C C . GLY A 1 97 ? 14.224 4.544 12.053 1.00 93.31 97 GLY A C 1
ATOM 783 O O . GLY A 1 97 ? 15.157 4.432 12.847 1.00 93.31 97 GLY A O 1
ATOM 784 N N . LEU A 1 98 ? 14.128 3.776 10.965 1.00 92.06 98 LEU A N 1
ATOM 785 C CA . LEU A 1 98 ? 15.132 2.789 10.594 1.00 92.06 98 LEU A CA 1
ATOM 786 C C . LEU A 1 98 ? 16.328 3.477 9.939 1.00 92.06 98 LEU A C 1
ATOM 788 O O . LEU A 1 98 ? 16.200 4.452 9.194 1.00 92.06 98 LEU A O 1
ATOM 792 N N . LYS A 1 99 ? 17.522 2.939 10.194 1.00 85.06 99 LYS A N 1
ATOM 793 C CA . LYS A 1 99 ? 18.723 3.373 9.480 1.00 85.06 99 LYS A CA 1
ATOM 794 C C . LYS A 1 99 ? 18.611 2.949 8.015 1.00 85.06 99 LYS A C 1
ATOM 796 O O . LYS A 1 99 ? 18.173 1.845 7.713 1.00 85.06 99 LYS A O 1
ATOM 801 N N . LYS A 1 100 ? 19.063 3.827 7.120 1.00 75.12 100 LYS A N 1
ATOM 802 C CA . LYS A 1 100 ? 19.118 3.610 5.667 1.00 75.12 100 LYS A CA 1
ATOM 803 C C . LYS A 1 100 ? 19.909 2.325 5.366 1.00 75.12 100 LYS A C 1
ATOM 805 O O . LYS A 1 100 ? 21.133 2.347 5.491 1.00 75.12 100 LYS A O 1
ATOM 810 N N . HIS A 1 101 ? 19.238 1.231 4.988 1.00 65.69 101 HIS A N 1
ATOM 811 C CA . HIS A 1 101 ? 19.871 -0.094 5.057 1.00 65.69 101 HIS A CA 1
ATOM 812 C C . HIS A 1 101 ? 20.585 -0.546 3.775 1.00 65.69 101 HIS A C 1
ATOM 814 O O . HIS A 1 101 ? 21.495 -1.369 3.855 1.00 65.69 101 HIS A O 1
ATOM 820 N N . GLN A 1 102 ? 20.262 0.033 2.613 1.00 65.06 102 GLN A N 1
ATOM 821 C CA . GLN A 1 102 ? 20.833 -0.393 1.334 1.00 65.06 102 GLN A CA 1
ATOM 822 C C . GLN A 1 102 ? 21.559 0.753 0.624 1.00 65.06 102 GLN A C 1
ATOM 824 O O . GLN A 1 102 ? 20.941 1.675 0.100 1.00 65.06 102 GLN A O 1
ATOM 829 N N . LYS A 1 103 ? 22.896 0.702 0.630 1.00 65.44 103 LYS A N 1
ATOM 830 C CA . LYS A 1 103 ? 23.743 1.649 -0.120 1.00 65.44 103 LYS A CA 1
ATOM 831 C C . LYS A 1 103 ? 24.029 1.189 -1.551 1.00 65.44 103 LYS A C 1
ATOM 833 O O . LYS A 1 103 ? 24.419 2.008 -2.372 1.00 65.44 103 LYS A O 1
ATOM 838 N N . SER A 1 104 ? 23.848 -0.099 -1.848 1.00 83.50 104 SER A N 1
ATOM 839 C CA . SER A 1 104 ? 24.193 -0.672 -3.149 1.00 83.50 104 SER A CA 1
ATOM 840 C C . SER A 1 104 ? 23.035 -1.461 -3.744 1.00 83.50 104 SER A C 1
ATOM 842 O O . SER A 1 104 ? 22.400 -2.271 -3.071 1.00 83.50 104 SER A O 1
ATOM 844 N N . CYS A 1 105 ? 22.774 -1.197 -5.018 1.00 92.38 105 CYS A N 1
ATOM 845 C CA . CYS A 1 105 ? 21.773 -1.871 -5.828 1.00 92.38 105 CYS A CA 1
ATOM 846 C C . CYS A 1 105 ? 22.373 -2.058 -7.231 1.00 92.38 105 CYS A C 1
ATOM 848 O O . CYS A 1 105 ? 22.148 -1.208 -8.095 1.00 92.38 105 CYS A O 1
ATOM 850 N N . PRO A 1 106 ? 23.208 -3.090 -7.456 1.00 94.19 106 PRO A N 1
ATOM 851 C CA . PRO A 1 106 ? 24.072 -3.183 -8.637 1.00 94.19 106 PRO A CA 1
ATOM 852 C C . PRO A 1 106 ? 23.325 -3.042 -9.967 1.00 94.19 106 PRO A C 1
ATOM 854 O O . PRO A 1 106 ? 23.763 -2.315 -10.856 1.00 94.19 106 PRO A O 1
ATOM 857 N N . ARG A 1 107 ? 22.141 -3.658 -10.086 1.00 96.12 107 ARG A N 1
ATOM 858 C CA . ARG A 1 107 ? 21.321 -3.617 -11.312 1.00 96.12 107 ARG A CA 1
ATOM 859 C C . ARG A 1 107 ? 20.758 -2.243 -11.653 1.00 96.12 107 ARG A C 1
ATOM 861 O O . ARG A 1 107 ? 20.424 -1.993 -12.810 1.00 96.12 107 ARG A O 1
ATOM 868 N N . PHE A 1 108 ? 20.655 -1.362 -10.664 1.00 93.69 108 PHE A N 1
ATOM 869 C CA . PHE A 1 108 ? 20.094 -0.025 -10.813 1.00 93.69 108 PHE A CA 1
ATOM 870 C C . PHE A 1 108 ? 21.052 1.075 -10.345 1.00 93.69 108 PHE A C 1
ATOM 872 O O . PHE A 1 108 ? 20.619 2.214 -10.202 1.00 93.69 108 PHE A O 1
ATOM 879 N N . HIS A 1 109 ? 22.336 0.771 -10.135 1.00 90.94 109 HIS A N 1
ATOM 880 C CA . HIS A 1 109 ? 23.300 1.690 -9.529 1.00 90.94 109 HIS A CA 1
ATOM 881 C C . HIS A 1 109 ? 23.405 3.010 -10.304 1.00 90.94 109 HIS A C 1
ATOM 883 O O . HIS A 1 109 ? 23.052 4.065 -9.779 1.00 90.94 109 HIS A O 1
ATOM 889 N N . ASP A 1 110 ? 23.755 2.943 -11.590 1.00 89.56 110 ASP A N 1
ATOM 890 C CA . ASP A 1 110 ? 23.851 4.120 -12.462 1.00 89.56 110 ASP A CA 1
ATOM 891 C C . ASP A 1 110 ? 22.540 4.897 -12.555 1.00 89.56 110 ASP A C 1
ATOM 893 O O . ASP A 1 110 ? 22.527 6.115 -12.735 1.00 89.56 110 ASP A O 1
ATOM 897 N N . PHE A 1 111 ? 21.418 4.181 -12.487 1.00 89.19 111 PHE A N 1
ATOM 898 C CA . PHE A 1 111 ? 20.102 4.787 -12.554 1.00 89.19 111 PHE A CA 1
ATOM 899 C C . PHE A 1 111 ? 19.782 5.551 -11.262 1.00 89.19 111 PHE A C 1
ATOM 901 O O . PHE A 1 111 ? 19.313 6.681 -11.347 1.00 89.19 111 PHE A O 1
ATOM 908 N N . LEU A 1 112 ? 20.088 4.987 -10.089 1.00 88.38 112 LEU A N 1
ATOM 909 C CA . LEU A 1 112 ? 19.937 5.656 -8.795 1.00 88.38 112 LEU A CA 1
ATOM 910 C C . LEU A 1 112 ? 20.826 6.900 -8.688 1.00 88.38 112 LEU A C 1
ATOM 912 O O . LEU A 1 112 ? 20.344 7.932 -8.232 1.00 88.38 112 LEU A O 1
ATOM 916 N N . LEU A 1 113 ? 22.076 6.827 -9.161 1.00 85.12 113 LEU A N 1
ATOM 917 C CA . LEU A 1 113 ? 22.984 7.979 -9.188 1.00 85.12 113 LEU A CA 1
ATOM 918 C C . LEU A 1 113 ? 22.434 9.123 -10.053 1.00 85.12 113 LEU A C 1
ATOM 920 O O . LEU A 1 113 ? 22.510 10.286 -9.675 1.00 85.12 113 LEU A O 1
ATOM 924 N N . LYS A 1 114 ? 21.851 8.800 -11.215 1.00 83.94 114 LYS A N 1
ATOM 925 C CA . LYS A 1 114 ? 21.306 9.797 -12.155 1.00 83.94 114 LYS A CA 1
ATOM 926 C C . LYS A 1 114 ? 19.943 10.342 -11.748 1.00 83.94 114 LYS A C 1
ATOM 928 O O . LYS A 1 114 ? 19.605 11.461 -12.118 1.00 83.94 114 LYS A O 1
ATOM 933 N N . ALA A 1 115 ? 19.132 9.538 -11.068 1.00 75.25 115 ALA A N 1
ATOM 934 C CA . ALA A 1 115 ? 17.764 9.898 -10.716 1.00 75.25 115 ALA A CA 1
ATOM 935 C C . ALA A 1 115 ? 17.677 10.862 -9.520 1.00 75.25 115 ALA A C 1
ATOM 937 O O . ALA A 1 115 ? 16.558 11.199 -9.134 1.00 75.25 115 ALA A O 1
ATOM 938 N N . ASP A 1 116 ? 18.820 11.281 -8.957 1.00 69.56 116 ASP A N 1
ATOM 939 C CA . ASP A 1 116 ? 18.922 12.161 -7.787 1.00 69.56 116 ASP A CA 1
ATOM 940 C C . ASP A 1 116 ? 17.926 11.753 -6.692 1.00 69.56 116 ASP A C 1
ATOM 942 O O . ASP A 1 116 ? 17.107 12.517 -6.181 1.00 69.56 116 ASP A O 1
ATOM 946 N N . VAL A 1 117 ? 17.931 10.453 -6.389 1.00 64.75 117 VAL A N 1
ATOM 947 C CA . VAL A 1 117 ? 16.984 9.838 -5.446 1.00 64.75 117 VAL A CA 1
ATOM 948 C C . VAL A 1 117 ? 17.278 10.268 -4.002 1.00 64.75 117 VAL A C 1
ATOM 950 O O . VAL A 1 117 ? 16.575 9.870 -3.075 1.00 64.75 117 VAL A O 1
ATOM 953 N N . GLU A 1 118 ? 18.314 11.083 -3.806 1.00 55.34 118 GLU A N 1
ATOM 954 C CA . GLU A 1 118 ? 18.660 11.716 -2.539 1.00 55.34 118 GLU A CA 1
ATOM 955 C C . GLU A 1 118 ? 17.760 12.912 -2.205 1.00 55.34 118 GLU A C 1
ATOM 957 O O . GLU A 1 118 ? 17.701 13.289 -1.033 1.00 55.34 118 GLU A O 1
ATOM 962 N N . ALA A 1 119 ? 17.007 13.448 -3.178 1.00 48.25 119 ALA A N 1
ATOM 963 C CA . ALA A 1 119 ? 16.068 14.545 -2.970 1.00 48.25 119 ALA A CA 1
ATOM 964 C C . ALA A 1 119 ? 14.992 14.172 -1.931 1.00 48.25 119 ALA A C 1
ATOM 966 O O . ALA A 1 119 ? 14.111 13.354 -2.198 1.00 48.25 119 ALA A O 1
ATOM 967 N N . GLU A 1 120 ? 15.151 14.758 -0.738 1.00 55.69 120 GLU A N 1
ATOM 968 C CA . GLU A 1 120 ? 14.329 14.699 0.475 1.00 55.69 120 GLU A CA 1
ATOM 969 C C . GLU A 1 120 ? 13.296 13.570 0.518 1.00 55.69 120 GLU A C 1
ATOM 971 O O . GLU A 1 120 ? 12.183 13.669 0.004 1.00 55.69 120 GLU A O 1
ATOM 976 N N . ILE A 1 121 ? 13.632 12.502 1.244 1.00 60.69 121 ILE A N 1
ATOM 977 C CA . ILE A 1 121 ? 12.615 11.576 1.742 1.00 60.69 121 ILE A CA 1
ATOM 978 C C . ILE A 1 121 ? 11.699 12.401 2.645 1.00 60.69 121 ILE A C 1
ATOM 980 O O . ILE A 1 121 ? 12.042 12.665 3.799 1.00 60.69 121 ILE A O 1
ATOM 984 N N . ILE A 1 122 ? 10.533 12.803 2.141 1.00 70.44 122 ILE A N 1
ATOM 985 C CA . ILE A 1 122 ? 9.586 13.612 2.911 1.00 70.44 122 ILE A CA 1
ATOM 986 C C . ILE A 1 122 ? 8.794 12.712 3.864 1.00 70.44 122 ILE A C 1
ATOM 988 O O . ILE A 1 122 ? 7.567 12.688 3.864 1.00 70.44 122 ILE A O 1
ATOM 992 N N . ALA A 1 123 ? 9.498 11.934 4.691 1.00 75.25 123 ALA A N 1
ATOM 993 C CA . ALA A 1 123 ? 8.895 11.144 5.760 1.00 75.25 123 ALA A CA 1
ATOM 994 C C . ALA A 1 123 ? 8.072 12.039 6.703 1.00 75.25 123 ALA A C 1
ATOM 996 O O . ALA A 1 123 ? 7.055 11.598 7.226 1.00 75.25 123 ALA A O 1
ATOM 997 N N . SER A 1 124 ? 8.448 13.317 6.833 1.00 80.19 124 SER A N 1
ATOM 998 C CA . SER A 1 124 ? 7.710 14.342 7.579 1.00 80.19 124 SER A CA 1
ATOM 999 C C . SER A 1 124 ? 6.295 14.620 7.052 1.00 80.19 124 SER A C 1
ATOM 1001 O O . SER A 1 124 ? 5.467 15.129 7.801 1.00 80.19 124 SER A O 1
ATOM 1003 N N . GLN A 1 125 ? 5.973 14.266 5.801 1.00 87.31 125 GLN A N 1
ATOM 1004 C CA . GLN A 1 125 ? 4.607 14.361 5.261 1.00 87.31 125 GLN A CA 1
ATOM 1005 C C . GLN A 1 125 ? 3.685 13.226 5.721 1.00 87.31 125 GLN A C 1
ATOM 1007 O O . GLN A 1 125 ? 2.501 13.224 5.377 1.00 87.31 125 GLN A O 1
ATOM 1012 N N . TYR A 1 126 ? 4.206 12.244 6.449 1.00 91.88 126 TYR A N 1
ATOM 1013 C CA . TYR A 1 126 ? 3.472 11.060 6.865 1.00 91.88 126 TYR A CA 1
ATOM 1014 C C . TYR A 1 126 ? 3.484 10.943 8.388 1.00 91.88 126 TYR A C 1
ATOM 1016 O O . TYR A 1 126 ? 4.392 11.417 9.065 1.00 91.88 126 TYR A O 1
ATOM 1024 N N . THR A 1 127 ? 2.460 10.298 8.942 1.00 93.94 127 THR A N 1
ATOM 1025 C CA . THR A 1 127 ? 2.343 10.089 10.383 1.00 93.94 127 THR A CA 1
ATOM 1026 C C . THR A 1 127 ? 1.770 8.715 10.699 1.00 93.94 127 THR A C 1
ATOM 1028 O O . THR A 1 127 ? 0.881 8.215 10.011 1.00 93.94 127 THR A O 1
ATOM 1031 N N . THR A 1 128 ? 2.268 8.110 11.776 1.00 94.12 128 THR A N 1
ATOM 1032 C CA . THR A 1 128 ? 1.692 6.895 12.371 1.00 94.12 128 THR A CA 1
ATOM 1033 C C . THR A 1 128 ? 0.627 7.215 13.419 1.00 94.12 128 THR A C 1
ATOM 1035 O O . THR A 1 128 ? -0.099 6.324 13.852 1.00 94.12 128 THR A O 1
ATOM 1038 N N . LYS A 1 129 ? 0.485 8.494 13.795 1.00 95.00 129 LYS A N 1
ATOM 1039 C CA . LYS A 1 129 ? -0.544 9.000 14.714 1.00 95.00 129 LYS A CA 1
ATOM 1040 C C . LYS A 1 129 ? -1.858 9.207 13.973 1.00 95.00 129 LYS A C 1
ATOM 1042 O O . LYS A 1 129 ? -2.279 10.334 13.715 1.00 95.00 129 LYS A O 1
ATOM 1047 N N . LEU A 1 130 ? -2.484 8.104 13.581 1.00 93.75 130 LEU A N 1
ATOM 1048 C CA . LEU A 1 130 ? -3.777 8.115 12.911 1.00 93.75 130 LEU A CA 1
ATOM 1049 C C . LEU A 1 130 ? -4.917 8.005 13.924 1.00 93.75 130 LEU A C 1
ATOM 1051 O O . LEU A 1 130 ? -4.850 7.250 14.888 1.00 93.75 130 LEU A O 1
ATOM 1055 N N . ASN A 1 131 ? -5.999 8.741 13.684 1.00 94.38 131 ASN A N 1
ATOM 1056 C CA . ASN A 1 131 ? -7.191 8.668 14.520 1.00 94.38 131 ASN A CA 1
ATOM 1057 C C . ASN A 1 131 ? -8.164 7.619 13.958 1.00 94.38 131 ASN A C 1
ATOM 1059 O O . ASN A 1 131 ? -8.858 7.891 12.989 1.00 94.38 131 ASN A O 1
ATOM 1063 N N . PHE A 1 132 ? -8.292 6.441 14.557 1.00 96.19 132 PHE A N 1
ATOM 1064 C CA . PHE A 1 132 ? -9.209 5.419 14.030 1.00 96.19 132 PHE A CA 1
ATOM 1065 C C . PHE A 1 132 ? -10.646 5.490 14.570 1.00 96.19 132 PHE A C 1
ATOM 1067 O O . PHE A 1 132 ? -11.456 4.619 14.255 1.00 96.19 132 PHE A O 1
ATOM 1074 N N . SER A 1 133 ? -11.013 6.559 15.290 1.00 95.94 133 SER A N 1
ATOM 1075 C CA . SER A 1 133 ? -12.374 6.746 15.826 1.00 95.94 133 SER A CA 1
ATOM 1076 C C . SER A 1 133 ? -13.493 6.535 14.790 1.00 95.94 133 SER A C 1
ATOM 1078 O O . SER A 1 133 ? -14.521 5.961 15.155 1.00 95.94 133 SER A O 1
ATOM 1080 N N . PRO A 1 134 ? -13.358 6.953 13.507 1.00 95.75 134 PRO A N 1
ATOM 1081 C CA . PRO A 1 134 ? -14.399 6.682 12.522 1.00 95.75 134 PRO A CA 1
ATOM 1082 C C . PRO A 1 134 ? -14.653 5.213 12.237 1.00 95.75 134 PRO A C 1
ATOM 1084 O O . PRO A 1 134 ? -15.801 4.861 11.990 1.00 95.75 134 PRO A O 1
ATOM 1087 N N . VAL A 1 135 ? -13.613 4.385 12.280 1.00 95.56 135 VAL A N 1
ATOM 1088 C CA . VAL A 1 135 ? -13.723 2.941 12.047 1.00 95.56 135 VAL A CA 1
ATOM 1089 C C . VAL A 1 135 ? -14.185 2.226 13.311 1.00 95.56 135 VAL A C 1
ATOM 1091 O O . VAL A 1 135 ? -14.969 1.289 13.233 1.00 95.56 135 VAL A O 1
ATOM 1094 N N . GLN A 1 136 ? -13.766 2.708 14.484 1.00 95.12 136 GLN A N 1
ATOM 1095 C CA . GLN A 1 136 ? -14.248 2.197 15.767 1.00 95.12 136 GLN A CA 1
ATOM 1096 C C . GLN A 1 136 ? -15.769 2.355 15.914 1.00 95.12 136 GLN A C 1
ATOM 1098 O O . GLN A 1 136 ? -16.431 1.453 16.417 1.00 95.12 136 GLN A O 1
ATOM 1103 N N . LYS A 1 137 ? -16.327 3.494 15.477 1.00 94.75 137 LYS A N 1
ATOM 1104 C CA . LYS A 1 137 ? -17.776 3.757 15.535 1.00 94.75 137 LYS A CA 1
ATOM 1105 C C . LYS A 1 137 ? -18.563 3.071 14.423 1.00 94.75 137 LYS A C 1
ATOM 1107 O O . LYS A 1 137 ? -19.699 2.671 14.649 1.00 94.75 137 LYS A O 1
ATOM 1112 N N . ASP A 1 138 ? -17.986 2.998 13.229 1.00 93.94 138 ASP A N 1
ATOM 1113 C CA . ASP A 1 138 ? -18.605 2.380 12.061 1.00 93.94 138 ASP A CA 1
ATOM 1114 C C . ASP A 1 138 ? -17.556 1.528 11.331 1.00 93.94 138 ASP A C 1
ATOM 1116 O O . ASP A 1 138 ? -16.747 2.063 10.562 1.00 93.94 138 ASP A O 1
ATOM 1120 N N . PRO A 1 139 ? -17.546 0.202 11.561 1.00 93.12 139 PRO A N 1
ATOM 1121 C CA . PRO A 1 139 ? -16.568 -0.687 10.949 1.00 93.12 139 PRO A CA 1
ATOM 1122 C C . PRO A 1 139 ? -16.593 -0.686 9.415 1.00 93.12 139 PRO A C 1
ATOM 1124 O O . PRO A 1 139 ? -15.585 -1.023 8.798 1.00 93.12 139 PRO A O 1
ATOM 1127 N N . GLU A 1 140 ? -17.682 -0.251 8.766 1.00 91.25 140 GLU A N 1
ATOM 1128 C CA . GLU A 1 140 ? -17.734 -0.127 7.302 1.00 91.25 140 GLU A CA 1
ATOM 1129 C C . GLU A 1 140 ? -16.774 0.954 6.774 1.00 91.25 140 GLU A C 1
ATOM 1131 O O . GLU A 1 140 ? -16.390 0.950 5.602 1.00 91.25 140 GLU A O 1
ATOM 1136 N N . HIS A 1 141 ? -16.321 1.869 7.636 1.00 94.88 141 HIS A N 1
ATOM 1137 C CA . HIS A 1 141 ? -15.307 2.857 7.285 1.00 94.88 141 HIS A CA 1
ATOM 1138 C C . HIS A 1 141 ? -13.906 2.263 7.115 1.00 94.88 141 HIS A C 1
ATOM 1140 O O . HIS A 1 141 ? -13.022 2.979 6.650 1.00 94.88 141 HIS A O 1
ATOM 1146 N N . VAL A 1 142 ? -13.676 0.983 7.428 1.00 95.44 142 VAL A N 1
ATOM 1147 C CA . VAL A 1 142 ? -12.360 0.334 7.293 1.00 95.44 142 VAL A CA 1
ATOM 1148 C C . VAL A 1 142 ? -11.772 0.471 5.878 1.00 95.44 142 VAL A C 1
ATOM 1150 O O . VAL A 1 142 ? -10.574 0.700 5.727 1.00 95.44 142 VAL A O 1
ATOM 1153 N N . ALA A 1 143 ? -12.612 0.468 4.835 1.00 94.44 143 ALA A N 1
ATOM 1154 C CA . ALA A 1 143 ? -12.183 0.657 3.445 1.00 94.44 143 ALA A CA 1
ATOM 1155 C C . ALA A 1 143 ? -11.590 2.055 3.160 1.00 94.44 143 ALA A C 1
ATOM 1157 O O . ALA A 1 143 ? -10.889 2.246 2.168 1.00 94.44 143 ALA A O 1
ATOM 1158 N N . PHE A 1 144 ? -11.842 3.046 4.024 1.00 94.88 144 PHE A N 1
ATOM 1159 C CA . PHE A 1 144 ? -11.244 4.386 3.939 1.00 94.88 144 PHE A CA 1
ATOM 1160 C C . PHE A 1 144 ? -9.836 4.457 4.527 1.00 94.88 144 PHE A C 1
ATOM 1162 O O . PHE A 1 144 ? -9.147 5.466 4.359 1.00 94.88 144 PHE A O 1
ATOM 1169 N N . PHE A 1 145 ? -9.402 3.394 5.202 1.00 96.06 145 PHE A N 1
ATOM 1170 C CA . PHE A 1 145 ? -8.119 3.308 5.880 1.00 96.06 145 PHE A CA 1
ATOM 1171 C C . PHE A 1 145 ? -7.330 2.100 5.366 1.00 96.06 145 PHE A C 1
ATOM 1173 O O . PHE A 1 145 ? -7.203 1.108 6.077 1.00 96.06 145 PHE A O 1
ATOM 1180 N N . PRO A 1 146 ? -6.756 2.176 4.150 1.00 96.62 146 PRO A N 1
ATOM 1181 C CA . PRO A 1 146 ? -5.937 1.105 3.581 1.00 96.62 146 PRO A CA 1
ATOM 1182 C C . PRO A 1 146 ? -4.868 0.534 4.519 1.00 96.62 146 PRO A C 1
ATOM 1184 O O . PRO A 1 146 ? -4.629 -0.670 4.507 1.00 96.62 146 PRO A O 1
ATOM 1187 N N . ILE A 1 147 ? -4.264 1.374 5.368 1.00 97.38 147 ILE A N 1
ATOM 1188 C CA . ILE A 1 147 ? -3.325 0.951 6.414 1.00 97.38 147 ILE A CA 1
ATOM 1189 C C . ILE A 1 147 ? -3.883 -0.137 7.338 1.00 97.38 147 ILE A C 1
ATOM 1191 O O . ILE A 1 147 ? -3.138 -0.996 7.774 1.00 97.38 147 ILE A O 1
ATOM 1195 N N . LEU A 1 148 ? -5.189 -0.173 7.602 1.00 97.38 148 LEU A N 1
ATOM 1196 C CA . LEU A 1 148 ? -5.795 -1.178 8.476 1.00 97.38 148 LEU A CA 1
ATOM 1197 C C . LEU A 1 148 ? -5.768 -2.594 7.878 1.00 97.38 148 LEU A C 1
ATOM 1199 O O . LEU A 1 148 ? -5.988 -3.566 8.592 1.00 97.38 148 LEU A O 1
ATOM 1203 N N . SER A 1 149 ? -5.477 -2.718 6.581 1.00 96.88 149 SER A N 1
ATOM 1204 C CA . SER A 1 149 ? -5.327 -4.010 5.902 1.00 96.88 149 SER A CA 1
ATOM 1205 C C . SER A 1 149 ? -3.900 -4.561 5.967 1.00 96.88 149 SER A C 1
ATOM 1207 O O . SER A 1 149 ? -3.654 -5.653 5.452 1.00 96.88 149 SER A O 1
ATOM 1209 N N . THR A 1 150 ? -2.932 -3.814 6.517 1.00 96.06 150 THR A N 1
ATOM 1210 C CA . THR A 1 150 ? -1.544 -4.284 6.560 1.00 96.06 150 THR A CA 1
ATOM 1211 C C . THR A 1 150 ? -1.397 -5.475 7.506 1.00 96.06 150 THR A C 1
ATOM 1213 O O . THR A 1 150 ? -2.053 -5.510 8.551 1.00 96.06 150 THR A O 1
ATOM 1216 N N . PRO A 1 151 ? -0.537 -6.454 7.172 1.00 94.62 151 PRO A N 1
ATOM 1217 C CA . PRO A 1 151 ? -0.230 -7.556 8.073 1.00 94.62 151 PRO A CA 1
ATOM 1218 C C . PRO A 1 151 ? 0.345 -7.036 9.393 1.00 94.62 151 PRO A C 1
ATOM 1220 O O . PRO A 1 151 ? 1.310 -6.276 9.391 1.00 94.62 151 PRO A O 1
ATOM 1223 N N . TYR A 1 152 ? -0.238 -7.467 10.508 1.00 95.19 152 TYR A N 1
ATOM 1224 C CA . TYR A 1 152 ? 0.274 -7.229 11.858 1.00 95.19 152 TYR A CA 1
ATOM 1225 C C . TYR A 1 152 ? 1.003 -8.469 12.391 1.00 95.19 152 TYR A C 1
ATOM 1227 O O . TYR A 1 152 ? 2.068 -8.377 12.985 1.00 95.19 152 TYR A O 1
ATOM 1235 N N . SER A 1 153 ? 0.469 -9.657 12.101 1.00 92.50 153 SER A N 1
ATOM 1236 C CA . SER A 1 153 ? 1.117 -10.948 12.358 1.00 92.50 153 SER A CA 1
ATOM 1237 C C . SER A 1 153 ? 0.846 -11.907 11.195 1.00 92.50 153 SER A C 1
ATOM 1239 O O . SER A 1 153 ? 0.241 -11.510 10.200 1.00 92.50 153 SER A O 1
ATOM 1241 N N . GLN A 1 154 ? 1.264 -13.175 11.297 1.00 86.69 154 GLN A N 1
ATOM 1242 C CA . GLN A 1 154 ? 1.056 -14.159 10.223 1.00 86.69 154 GLN A CA 1
ATOM 1243 C C . GLN A 1 154 ? -0.417 -14.303 9.806 1.00 86.69 154 GLN A C 1
ATOM 1245 O O . GLN A 1 154 ? -0.686 -14.461 8.623 1.00 86.69 154 GLN A O 1
ATOM 1250 N N . ASN A 1 155 ? -1.351 -14.195 10.758 1.00 87.69 155 ASN A N 1
ATOM 1251 C CA . ASN A 1 155 ? -2.775 -14.469 10.533 1.00 87.69 155 ASN A CA 1
ATOM 1252 C C . ASN A 1 155 ? -3.694 -13.299 10.915 1.00 87.69 155 ASN A C 1
ATOM 1254 O O . ASN A 1 155 ? -4.908 -13.472 10.992 1.00 87.69 155 ASN A O 1
ATOM 1258 N N . LYS A 1 156 ? -3.138 -12.116 11.210 1.00 92.00 156 LYS A N 1
ATOM 1259 C CA . LYS A 1 156 ? -3.924 -10.941 11.618 1.00 92.00 156 LYS A CA 1
ATOM 1260 C C . LYS A 1 156 ? -3.465 -9.708 10.863 1.00 92.00 156 LYS A C 1
ATOM 1262 O O . LYS A 1 156 ? -2.264 -9.446 10.779 1.00 92.00 156 LYS A O 1
ATOM 1267 N N . ASP A 1 157 ? -4.427 -8.945 10.360 1.00 95.19 157 ASP A N 1
ATOM 1268 C CA . ASP A 1 157 ? -4.192 -7.582 9.896 1.00 95.19 157 ASP A CA 1
ATOM 1269 C C . ASP A 1 157 ? -4.274 -6.586 11.062 1.00 95.19 157 ASP A C 1
ATOM 1271 O O . ASP A 1 157 ? -4.691 -6.925 12.176 1.00 95.19 157 ASP A O 1
ATOM 1275 N N . LEU A 1 158 ? -3.854 -5.349 10.804 1.00 97.00 158 LEU A N 1
ATOM 1276 C CA . LEU A 1 158 ? -3.883 -4.273 11.788 1.00 97.00 158 LEU A CA 1
ATOM 1277 C C . LEU A 1 158 ? -5.305 -3.997 12.297 1.00 97.00 158 LEU A C 1
ATOM 1279 O O . LEU A 1 158 ? -5.480 -3.770 13.490 1.00 97.00 158 LEU A O 1
ATOM 1283 N N . PHE A 1 159 ? -6.323 -4.045 11.432 1.00 96.81 159 PHE A N 1
ATOM 1284 C CA . PHE A 1 159 ? -7.720 -3.875 11.841 1.00 96.81 159 PHE A CA 1
ATOM 1285 C C . PHE A 1 159 ? -8.132 -4.878 12.924 1.00 96.81 159 PHE A C 1
ATOM 1287 O O . PHE A 1 159 ? -8.660 -4.492 13.967 1.00 96.81 159 PHE A O 1
ATOM 1294 N N . THR A 1 160 ? -7.879 -6.164 12.675 1.00 95.38 160 THR A N 1
ATOM 1295 C CA . THR A 1 160 ? -8.238 -7.259 13.580 1.00 95.38 160 THR A CA 1
ATOM 1296 C C . THR A 1 160 ? -7.498 -7.113 14.900 1.00 95.38 160 THR A C 1
ATOM 1298 O O . THR A 1 160 ? -8.123 -7.170 15.955 1.00 95.38 160 THR A O 1
ATOM 1301 N N . ALA A 1 161 ? -6.191 -6.846 14.838 1.00 96.62 161 ALA A N 1
ATOM 1302 C CA . ALA A 1 161 ? -5.364 -6.663 16.023 1.00 96.62 161 ALA A CA 1
ATOM 1303 C C . ALA A 1 161 ? -5.836 -5.471 16.877 1.00 96.62 161 ALA A C 1
ATOM 1305 O O . ALA A 1 161 ? -5.984 -5.602 18.089 1.00 96.62 161 ALA A O 1
ATOM 1306 N N . LEU A 1 162 ? -6.148 -4.328 16.252 1.00 97.38 162 LEU A N 1
ATOM 1307 C CA . LEU A 1 162 ? -6.688 -3.162 16.956 1.00 97.38 162 LEU A CA 1
ATOM 1308 C C . LEU A 1 162 ? -8.036 -3.465 17.608 1.00 97.38 162 LEU A C 1
ATOM 1310 O O . LEU A 1 162 ? -8.248 -3.079 18.752 1.00 97.38 162 LEU A O 1
ATOM 1314 N N . ARG A 1 163 ? -8.943 -4.159 16.910 1.00 96.38 163 ARG A N 1
ATOM 1315 C CA . ARG A 1 163 ? -10.263 -4.502 17.457 1.00 96.38 163 ARG A CA 1
ATOM 1316 C C . ARG A 1 163 ? -10.151 -5.414 18.677 1.00 96.38 163 ARG A C 1
ATOM 1318 O O . ARG A 1 163 ? -10.872 -5.206 19.642 1.00 96.38 163 ARG A O 1
ATOM 1325 N N . GLU A 1 164 ? -9.264 -6.405 18.631 1.00 95.56 164 GLU A N 1
ATOM 1326 C CA . GLU A 1 164 ? -9.006 -7.319 19.752 1.00 95.56 164 GLU A CA 1
ATOM 1327 C C . GLU A 1 164 ? -8.357 -6.620 20.957 1.00 95.56 164 GLU A C 1
ATOM 1329 O O . GLU A 1 164 ? -8.548 -7.065 22.084 1.00 95.56 164 GLU A O 1
ATOM 1334 N N . ASN A 1 165 ? -7.623 -5.525 20.731 1.00 97.06 165 ASN A N 1
ATOM 1335 C CA . ASN A 1 165 ? -7.005 -4.713 21.782 1.00 97.06 165 ASN A CA 1
ATOM 1336 C C . ASN A 1 165 ? -7.856 -3.491 22.189 1.00 97.06 165 ASN A C 1
ATOM 1338 O O . ASN A 1 165 ? -7.332 -2.526 22.748 1.00 97.06 165 ASN A O 1
ATOM 1342 N N . ASP A 1 166 ? -9.152 -3.470 21.857 1.00 96.81 166 ASP A N 1
ATOM 1343 C CA . ASP A 1 166 ? -10.059 -2.338 22.106 1.00 96.81 166 ASP A CA 1
ATOM 1344 C C . ASP A 1 166 ? -9.510 -0.982 21.620 1.00 96.81 166 ASP A C 1
ATOM 1346 O O . ASP A 1 166 ? -9.737 0.065 22.229 1.00 96.81 166 ASP A O 1
ATOM 1350 N N . TRP A 1 167 ? -8.769 -0.995 20.510 1.00 96.69 167 TRP A N 1
ATOM 1351 C CA . TRP A 1 167 ? -8.109 0.163 19.899 1.00 96.69 167 TRP A CA 1
ATOM 1352 C C . TRP A 1 167 ? -7.062 0.854 20.788 1.00 96.69 167 TRP A C 1
ATOM 1354 O O . TRP A 1 167 ? -6.633 1.971 20.479 1.00 96.69 167 TRP A O 1
ATOM 1364 N N . LYS A 1 168 ? -6.619 0.206 21.872 1.00 96.81 168 LYS A N 1
ATOM 1365 C CA . LYS A 1 168 ? -5.508 0.683 22.703 1.00 96.81 168 LYS A CA 1
ATOM 1366 C C . LYS A 1 168 ? -4.199 0.601 21.920 1.00 96.81 168 LYS A C 1
ATOM 1368 O O . LYS A 1 168 ? -4.043 -0.227 21.024 1.00 96.81 168 LYS A O 1
ATOM 1373 N N . ASP A 1 169 ? -3.273 1.503 22.239 1.00 96.56 169 ASP A N 1
ATOM 1374 C CA . ASP A 1 169 ? -1.926 1.558 21.654 1.00 96.56 169 ASP A CA 1
ATOM 1375 C C . ASP A 1 169 ? -1.892 1.623 20.119 1.00 96.56 169 ASP A C 1
ATOM 1377 O O . ASP A 1 169 ? -0.948 1.158 19.476 1.00 96.56 169 ASP A O 1
ATOM 1381 N N . ALA A 1 170 ? -2.911 2.243 19.513 1.00 97.12 170 ALA A N 1
ATOM 1382 C CA . ALA A 1 170 ? -3.106 2.205 18.069 1.00 97.12 170 ALA A CA 1
ATOM 1383 C C . ALA A 1 170 ? -1.907 2.718 17.258 1.00 97.12 170 ALA A C 1
ATOM 1385 O O . ALA A 1 170 ? -1.603 2.176 16.194 1.00 97.12 170 ALA A O 1
ATOM 1386 N N . GLU A 1 171 ? -1.200 3.734 17.757 1.00 97.31 171 GLU A N 1
ATOM 1387 C CA . GLU A 1 171 ? 0.030 4.226 17.131 1.00 97.31 171 GLU A CA 1
ATOM 1388 C C . GLU A 1 171 ? 1.134 3.158 17.137 1.00 97.31 171 GLU A C 1
ATOM 1390 O O . GLU A 1 171 ? 1.747 2.911 16.097 1.00 97.31 171 GLU A O 1
ATOM 1395 N N . SER A 1 172 ? 1.367 2.508 18.282 1.00 97.81 172 SER A N 1
ATOM 1396 C CA . SER A 1 172 ? 2.388 1.464 18.429 1.00 97.81 172 SER A CA 1
ATOM 1397 C C . SER A 1 172 ? 2.093 0.279 17.508 1.00 97.81 172 SER A C 1
ATOM 1399 O O . SER A 1 172 ? 2.940 -0.114 16.705 1.00 97.81 172 SER A O 1
ATOM 1401 N N . MET A 1 173 ? 0.846 -0.203 17.513 1.00 98.19 173 MET A N 1
ATOM 1402 C CA . MET A 1 173 ? 0.414 -1.309 16.653 1.00 98.19 173 MET A CA 1
ATOM 1403 C C . MET A 1 173 ? 0.492 -0.950 15.163 1.00 98.19 173 MET A C 1
ATOM 1405 O O . MET A 1 173 ? 0.875 -1.780 14.339 1.00 98.19 173 MET A O 1
ATOM 1409 N N . THR A 1 174 ? 0.193 0.305 14.800 1.00 98.06 174 THR A N 1
ATOM 1410 C CA . THR A 1 174 ? 0.361 0.795 13.421 1.00 98.06 174 THR A CA 1
ATOM 1411 C C . THR A 1 174 ? 1.829 0.762 12.999 1.00 98.06 174 THR A C 1
ATOM 1413 O O . THR A 1 174 ? 2.136 0.329 11.887 1.00 98.06 174 THR A O 1
ATOM 1416 N N . ARG A 1 175 ? 2.752 1.191 13.872 1.00 98.00 175 ARG A N 1
ATOM 1417 C CA . ARG A 1 175 ? 4.201 1.124 13.608 1.00 98.00 175 ARG A CA 1
ATOM 1418 C C . ARG A 1 175 ? 4.668 -0.317 13.431 1.00 98.00 175 ARG A C 1
ATOM 1420 O O . ARG A 1 175 ? 5.424 -0.591 12.504 1.00 98.00 175 ARG A O 1
ATOM 1427 N N . GLU A 1 176 ? 4.196 -1.232 14.267 1.00 98.06 176 GLU A N 1
ATOM 1428 C CA . GLU A 1 176 ? 4.530 -2.654 14.171 1.00 98.06 176 GLU A CA 1
ATOM 1429 C C . GLU A 1 176 ? 4.009 -3.284 12.869 1.00 98.06 176 GLU A C 1
ATOM 1431 O O . GLU A 1 176 ? 4.782 -3.906 12.141 1.00 98.06 176 GLU A O 1
ATOM 1436 N N . ALA A 1 177 ? 2.751 -3.036 12.489 1.00 97.88 177 ALA A N 1
ATOM 1437 C CA . ALA A 1 177 ? 2.212 -3.520 11.214 1.00 97.88 177 ALA A CA 1
ATOM 1438 C C . ALA A 1 177 ? 2.979 -2.955 10.004 1.00 97.88 177 ALA A C 1
ATOM 1440 O O . ALA A 1 177 ? 3.250 -3.659 9.029 1.00 97.88 177 ALA A O 1
ATOM 1441 N N . LEU A 1 178 ? 3.372 -1.676 10.057 1.00 97.75 178 LEU A N 1
ATOM 1442 C CA . LEU A 1 178 ? 4.223 -1.073 9.029 1.00 97.75 178 LEU A CA 1
ATOM 1443 C C . LEU A 1 178 ? 5.614 -1.700 8.984 1.00 97.75 178 LEU A C 1
ATOM 1445 O O . LEU A 1 178 ? 6.160 -1.851 7.894 1.00 97.75 178 LEU A O 1
ATOM 1449 N N . TYR A 1 179 ? 6.177 -2.077 10.130 1.00 97.50 179 TYR A N 1
ATOM 1450 C CA . TYR A 1 179 ? 7.461 -2.764 10.197 1.00 97.50 179 TYR A CA 1
ATOM 1451 C C . TYR A 1 179 ? 7.391 -4.160 9.563 1.00 97.50 179 TYR A C 1
ATOM 1453 O O . TYR A 1 179 ? 8.240 -4.495 8.736 1.00 97.50 179 TYR A O 1
ATOM 1461 N N . VAL A 1 180 ? 6.343 -4.939 9.849 1.00 96.38 180 VAL A N 1
ATOM 1462 C CA . VAL A 1 180 ? 6.101 -6.239 9.194 1.00 96.38 180 VAL A CA 1
ATOM 1463 C C . VAL A 1 180 ? 5.931 -6.065 7.681 1.00 96.38 180 VAL A C 1
ATOM 1465 O O . VAL A 1 180 ? 6.554 -6.775 6.886 1.00 96.38 180 VAL A O 1
ATOM 1468 N N . HIS A 1 181 ? 5.137 -5.077 7.257 1.00 96.38 181 HIS A N 1
ATOM 1469 C CA . HIS A 1 181 ? 4.948 -4.755 5.839 1.00 96.38 181 HIS A CA 1
ATOM 1470 C C . HIS A 1 181 ? 6.254 -4.323 5.154 1.00 96.38 181 HIS A C 1
ATOM 1472 O O . HIS A 1 181 ? 6.550 -4.746 4.034 1.00 96.38 181 HIS A O 1
ATOM 1478 N N . TYR A 1 182 ? 7.071 -3.519 5.836 1.00 95.94 182 TYR A N 1
ATOM 1479 C CA . TYR A 1 182 ? 8.410 -3.132 5.396 1.00 95.94 182 TYR A CA 1
ATOM 1480 C C . TYR A 1 182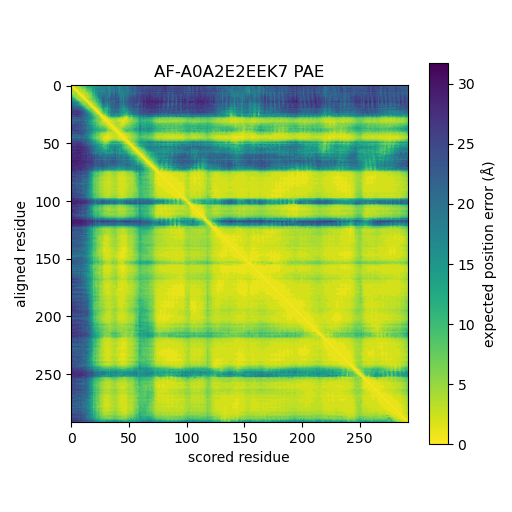 ? 9.307 -4.361 5.195 1.00 95.94 182 TYR A C 1
ATOM 1482 O O . TYR A 1 182 ? 9.864 -4.526 4.113 1.00 95.94 182 TYR A O 1
ATOM 1490 N N . GLN A 1 183 ? 9.387 -5.273 6.168 1.00 95.00 183 GLN A N 1
ATOM 1491 C CA . GLN A 1 183 ? 10.202 -6.488 6.057 1.00 95.00 183 GLN A CA 1
ATOM 1492 C C . GLN A 1 183 ? 9.789 -7.374 4.874 1.00 95.00 183 GLN A C 1
ATOM 1494 O O . GLN A 1 183 ? 10.645 -7.933 4.185 1.00 95.00 183 GLN A O 1
ATOM 1499 N N . ASN A 1 184 ? 8.486 -7.490 4.607 1.00 93.62 184 ASN A N 1
ATOM 1500 C CA . ASN A 1 184 ? 7.994 -8.233 3.447 1.00 93.62 184 ASN A CA 1
ATOM 1501 C C . ASN A 1 184 ? 8.446 -7.586 2.132 1.00 93.62 184 ASN A C 1
ATOM 1503 O O . ASN A 1 184 ? 8.904 -8.285 1.230 1.00 93.62 184 ASN A O 1
ATOM 1507 N N . ASN A 1 185 ? 8.381 -6.258 2.045 1.00 95.00 185 ASN A N 1
ATOM 1508 C CA . ASN A 1 185 ? 8.821 -5.523 0.865 1.00 95.00 185 ASN A CA 1
ATOM 1509 C C . ASN A 1 185 ? 10.348 -5.505 0.679 1.00 95.00 185 ASN A C 1
ATOM 1511 O O . ASN A 1 185 ? 10.819 -5.451 -0.454 1.00 95.00 185 ASN A O 1
ATOM 1515 N N . GLN A 1 186 ? 11.128 -5.567 1.762 1.00 94.69 186 GLN A N 1
ATOM 1516 C CA . GLN A 1 186 ? 12.592 -5.614 1.690 1.00 94.69 186 GLN A CA 1
ATOM 1517 C C . GLN A 1 186 ? 13.098 -6.828 0.906 1.00 94.69 186 GLN A C 1
ATOM 1519 O O . GLN A 1 186 ? 14.072 -6.715 0.169 1.00 94.69 186 GLN A O 1
ATOM 1524 N N . LYS A 1 187 ? 12.407 -7.971 1.000 1.00 94.12 187 LYS A N 1
ATOM 1525 C CA . LYS A 1 187 ? 12.753 -9.175 0.227 1.00 94.12 187 LYS A CA 1
ATOM 1526 C C . LYS A 1 187 ? 12.669 -8.926 -1.276 1.00 94.12 187 LYS A C 1
ATOM 1528 O O . LYS A 1 187 ? 13.576 -9.296 -2.012 1.00 94.12 187 LYS A O 1
ATOM 1533 N N . GLU A 1 188 ? 11.605 -8.260 -1.713 1.00 95.38 188 GLU A N 1
ATOM 1534 C CA . GLU A 1 188 ? 11.433 -7.893 -3.117 1.00 95.38 188 GLU A CA 1
ATOM 1535 C C . GLU A 1 188 ? 12.418 -6.801 -3.547 1.00 95.38 188 GLU A C 1
ATOM 1537 O O . GLU A 1 188 ? 12.959 -6.866 -4.647 1.00 95.38 188 GLU A O 1
ATOM 1542 N N . LEU A 1 189 ? 12.693 -5.812 -2.689 1.00 95.62 189 LEU A N 1
ATOM 1543 C CA . LEU A 1 189 ? 13.685 -4.786 -3.008 1.00 95.62 189 LEU A CA 1
ATOM 1544 C C . LEU A 1 189 ? 15.075 -5.403 -3.217 1.00 95.62 189 LEU A C 1
ATOM 1546 O O . LEU A 1 189 ? 15.773 -5.041 -4.164 1.00 95.62 189 LEU A O 1
ATOM 1550 N N . PHE A 1 190 ? 15.451 -6.354 -2.363 1.00 95.12 190 PHE A N 1
ATOM 1551 C CA . PHE A 1 190 ? 16.687 -7.110 -2.507 1.00 95.12 190 PHE A CA 1
ATOM 1552 C C . PHE A 1 190 ? 16.721 -7.882 -3.835 1.00 95.12 190 PHE A C 1
ATOM 1554 O O . PHE A 1 190 ? 17.672 -7.732 -4.599 1.00 95.12 190 PHE A O 1
ATOM 1561 N N . GLU A 1 191 ? 15.658 -8.623 -4.166 1.00 96.12 191 GLU A N 1
ATOM 1562 C CA . GLU A 1 191 ? 15.534 -9.354 -5.438 1.00 96.12 191 GLU A CA 1
ATOM 1563 C C . GLU A 1 191 ? 15.690 -8.432 -6.659 1.00 96.12 191 GLU A C 1
ATOM 1565 O O . GLU A 1 191 ? 16.462 -8.735 -7.576 1.00 96.12 191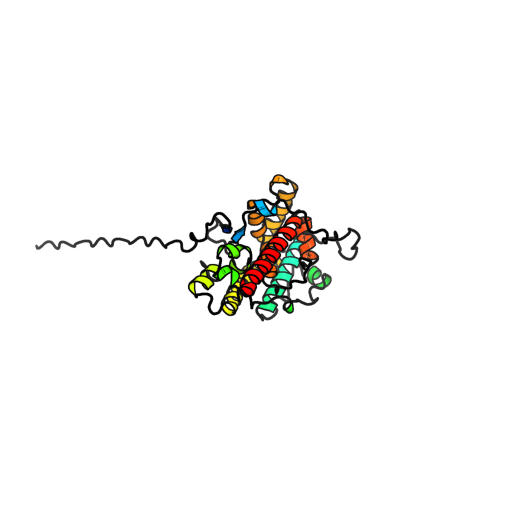 GLU A O 1
ATOM 1570 N N . LEU A 1 192 ? 15.024 -7.270 -6.646 1.00 96.56 192 LEU A N 1
ATOM 1571 C CA . LEU A 1 192 ? 15.157 -6.251 -7.688 1.00 96.56 192 LEU A CA 1
ATOM 1572 C C . LEU A 1 192 ? 16.602 -5.763 -7.802 1.00 96.56 192 LEU A C 1
ATOM 1574 O O . LEU A 1 192 ? 17.109 -5.602 -8.909 1.00 96.56 192 LEU A O 1
ATOM 1578 N N . CYS A 1 193 ? 17.284 -5.528 -6.685 1.00 95.38 193 CYS A N 1
ATOM 1579 C CA . CYS A 1 193 ? 18.653 -5.029 -6.710 1.00 95.38 193 CYS A CA 1
ATOM 1580 C C . CYS A 1 193 ? 19.672 -6.028 -7.260 1.00 95.38 193 CYS A C 1
ATOM 1582 O O . CYS A 1 193 ? 20.590 -5.609 -7.973 1.00 95.38 193 CYS A O 1
ATOM 1584 N N . GLU A 1 194 ? 19.483 -7.317 -6.987 1.00 95.88 194 GLU A N 1
ATOM 1585 C CA . GLU A 1 194 ? 20.364 -8.391 -7.454 1.00 95.88 194 GLU A CA 1
ATOM 1586 C C . GLU A 1 194 ? 20.076 -8.790 -8.911 1.00 95.88 194 GLU A C 1
ATOM 1588 O O . GLU A 1 194 ? 20.979 -8.916 -9.748 1.00 95.88 194 GLU A O 1
ATOM 1593 N N . THR A 1 195 ? 18.798 -8.952 -9.261 1.00 97.12 195 THR A N 1
ATOM 1594 C CA . THR A 1 195 ? 18.388 -9.544 -10.548 1.00 97.12 195 THR A CA 1
ATOM 1595 C C . THR A 1 195 ? 17.853 -8.521 -11.552 1.00 97.12 195 THR A C 1
ATOM 1597 O O . THR A 1 195 ? 17.879 -8.751 -12.761 1.00 97.12 195 THR A O 1
ATOM 1600 N N . GLY A 1 196 ? 17.409 -7.359 -11.075 1.00 96.69 196 GLY A N 1
ATOM 1601 C CA . GLY A 1 196 ? 16.757 -6.323 -11.871 1.00 96.69 196 GLY A CA 1
ATOM 1602 C C . GLY A 1 196 ? 15.249 -6.529 -12.014 1.00 96.69 196 GLY A C 1
ATOM 1603 O O . GLY A 1 196 ? 14.572 -5.651 -12.543 1.00 96.69 196 GLY A O 1
ATOM 1604 N N . VAL A 1 197 ? 14.712 -7.663 -11.568 1.00 97.38 197 VAL A N 1
ATOM 1605 C CA . VAL A 1 197 ? 13.304 -8.052 -11.707 1.00 97.38 197 VAL A CA 1
ATOM 1606 C C . VAL A 1 197 ? 12.795 -8.660 -10.400 1.00 97.38 197 VAL A C 1
ATOM 1608 O O . VAL A 1 197 ? 13.561 -8.907 -9.477 1.00 97.38 197 VAL A O 1
ATOM 1611 N N . SER A 1 198 ? 11.484 -8.836 -10.296 1.00 97.44 198 SER A N 1
ATOM 1612 C CA . SER A 1 198 ? 10.841 -9.523 -9.177 1.00 97.44 198 SER A CA 1
ATOM 1613 C C . SER A 1 198 ? 9.510 -10.107 -9.625 1.00 97.44 198 SER A C 1
ATOM 1615 O O . SER A 1 198 ? 8.944 -9.698 -10.644 1.00 97.44 198 SER A O 1
ATOM 1617 N N . SER A 1 199 ? 8.949 -11.011 -8.825 1.00 95.88 199 SER A N 1
ATOM 1618 C CA . SER A 1 199 ? 7.569 -11.476 -9.028 1.00 95.88 199 SER A CA 1
ATOM 1619 C C . SER A 1 199 ? 6.555 -10.317 -9.092 1.00 95.88 199 SER A C 1
ATOM 1621 O O . SER A 1 199 ? 5.653 -10.320 -9.931 1.00 95.88 199 SER A O 1
ATOM 1623 N N . GLY A 1 200 ? 6.722 -9.284 -8.257 1.00 96.62 200 GLY A N 1
ATOM 1624 C CA . GLY A 1 200 ? 5.887 -8.081 -8.273 1.00 96.62 200 GLY A CA 1
ATOM 1625 C C . GLY A 1 200 ? 6.038 -7.247 -9.546 1.00 96.62 200 GLY A C 1
ATOM 1626 O O . GLY A 1 200 ? 5.034 -6.761 -10.075 1.00 96.62 200 GLY A O 1
ATOM 1627 N N . TYR A 1 201 ? 7.256 -7.144 -10.085 1.00 97.62 201 TYR A N 1
ATOM 1628 C CA . TYR A 1 201 ? 7.510 -6.500 -11.374 1.00 97.62 201 TYR A CA 1
ATOM 1629 C C . TYR A 1 201 ? 6.803 -7.229 -12.524 1.00 97.62 201 TYR A C 1
ATOM 1631 O O . TYR A 1 201 ? 6.152 -6.583 -13.345 1.00 97.62 201 TYR A O 1
ATOM 1639 N N . TYR A 1 202 ? 6.860 -8.562 -12.568 1.00 97.44 202 TYR A N 1
ATOM 1640 C CA . TYR A 1 202 ? 6.170 -9.324 -13.613 1.00 97.44 202 TYR A CA 1
ATOM 1641 C C . TYR A 1 202 ? 4.647 -9.204 -13.514 1.00 97.44 202 TYR A C 1
ATOM 1643 O O . TYR A 1 202 ? 3.974 -9.077 -14.534 1.00 97.44 202 TYR A O 1
ATOM 1651 N N . LEU A 1 203 ? 4.086 -9.165 -12.298 1.00 95.56 203 LEU A N 1
ATOM 1652 C CA . LEU A 1 203 ? 2.662 -8.861 -12.111 1.00 95.56 203 LEU A CA 1
ATOM 1653 C C . LEU A 1 203 ? 2.301 -7.486 -12.686 1.00 95.56 203 LEU A C 1
ATOM 1655 O O . LEU A 1 203 ? 1.284 -7.356 -13.364 1.00 95.56 203 LEU A O 1
ATOM 1659 N N . TYR A 1 204 ? 3.139 -6.476 -12.446 1.00 96.12 204 TYR A N 1
ATOM 1660 C CA . TYR A 1 204 ? 2.969 -5.146 -13.024 1.00 96.12 204 TYR A CA 1
ATOM 1661 C C . TYR A 1 204 ? 3.020 -5.169 -14.557 1.00 96.12 204 TYR A C 1
ATOM 1663 O O . TYR A 1 204 ? 2.116 -4.650 -15.208 1.00 96.12 204 TYR A O 1
ATOM 1671 N N . GLU A 1 205 ? 4.034 -5.800 -15.145 1.00 94.81 205 GLU A N 1
ATOM 1672 C CA . GLU A 1 205 ? 4.210 -5.881 -16.599 1.00 94.81 205 GLU A CA 1
ATOM 1673 C C . GLU A 1 205 ? 3.054 -6.620 -17.292 1.00 94.81 205 GLU A C 1
ATOM 1675 O O . GLU A 1 205 ? 2.517 -6.154 -18.307 1.00 94.81 205 GLU A O 1
ATOM 1680 N N . ASN A 1 206 ? 2.602 -7.723 -16.693 1.00 94.00 206 ASN A N 1
ATOM 1681 C CA . ASN A 1 206 ? 1.447 -8.479 -17.164 1.00 94.00 206 ASN A CA 1
ATOM 1682 C C . ASN A 1 206 ? 0.165 -7.648 -17.078 1.00 94.00 206 ASN A C 1
ATOM 1684 O O . ASN A 1 206 ? -0.619 -7.639 -18.025 1.00 94.00 206 ASN A O 1
ATOM 1688 N N . LEU A 1 207 ? -0.044 -6.907 -15.983 1.00 91.00 207 LEU A N 1
ATOM 1689 C CA . LEU A 1 207 ? -1.235 -6.072 -15.826 1.00 91.00 207 LEU A CA 1
ATOM 1690 C C . LEU A 1 207 ? -1.258 -4.916 -16.831 1.00 91.00 207 LEU A C 1
ATOM 1692 O O . LEU A 1 207 ? -2.299 -4.665 -17.433 1.00 91.00 207 LEU A O 1
ATOM 1696 N N . VAL A 1 208 ? -0.115 -4.260 -17.061 1.00 88.62 208 VAL A N 1
ATOM 1697 C CA . VAL A 1 208 ? 0.036 -3.219 -18.095 1.00 88.62 208 VAL A CA 1
ATOM 1698 C C . VAL A 1 208 ? -0.393 -3.764 -19.457 1.00 88.62 208 VAL A C 1
ATOM 1700 O O . VAL A 1 208 ? -1.120 -3.104 -20.196 1.00 88.62 208 VAL A O 1
ATOM 1703 N N . THR A 1 209 ? 0.040 -4.980 -19.789 1.00 89.50 209 THR A N 1
ATOM 1704 C CA . THR A 1 209 ? -0.311 -5.635 -21.055 1.00 89.50 209 THR A CA 1
ATOM 1705 C C . THR A 1 209 ? -1.794 -6.006 -21.101 1.00 89.50 209 THR A C 1
ATOM 1707 O O . THR A 1 209 ? -2.467 -5.761 -22.100 1.00 89.50 209 THR A O 1
ATOM 1710 N N . TYR A 1 210 ? -2.333 -6.544 -20.007 1.00 90.88 210 TYR A N 1
ATOM 1711 C CA . TYR A 1 210 ? -3.735 -6.938 -19.914 1.00 90.88 210 TYR A CA 1
ATOM 1712 C C . TYR A 1 210 ? -4.684 -5.739 -20.043 1.00 90.88 210 TYR A C 1
ATOM 1714 O O . TYR A 1 210 ? -5.681 -5.828 -20.759 1.00 90.88 210 TYR A O 1
ATOM 1722 N N . PHE A 1 211 ? -4.373 -4.608 -19.401 1.00 86.75 211 PHE A N 1
ATOM 1723 C CA . PHE A 1 211 ? -5.258 -3.436 -19.354 1.00 86.75 211 PHE A CA 1
ATOM 1724 C C . PHE A 1 211 ? -5.350 -2.728 -20.696 1.00 86.75 211 PHE A C 1
ATOM 1726 O O . PHE A 1 211 ? -6.449 -2.314 -21.062 1.00 86.75 211 PHE A O 1
ATOM 1733 N N . LYS A 1 212 ? -4.254 -2.700 -21.458 1.00 85.19 212 LYS A N 1
ATOM 1734 C CA . LYS A 1 212 ? -4.237 -2.214 -22.845 1.00 85.19 212 LYS A CA 1
ATOM 1735 C C . LYS A 1 212 ? -5.240 -2.934 -23.737 1.00 85.19 212 LYS A C 1
ATOM 1737 O O . LYS A 1 212 ? -5.880 -2.322 -24.585 1.00 85.19 212 LYS A O 1
ATOM 1742 N N . ASN A 1 213 ? -5.399 -4.236 -23.517 1.00 88.81 213 ASN A N 1
ATOM 1743 C CA . ASN A 1 213 ? -6.226 -5.090 -24.364 1.00 88.81 213 ASN A CA 1
ATOM 1744 C C . ASN A 1 213 ? -7.663 -5.258 -23.838 1.00 88.81 213 ASN A C 1
ATOM 1746 O O . ASN A 1 213 ? -8.531 -5.712 -24.578 1.00 88.81 213 ASN A O 1
ATOM 1750 N N . ASN A 1 214 ? -7.942 -4.898 -22.577 1.00 88.75 214 ASN A N 1
ATOM 1751 C CA . ASN A 1 214 ? -9.208 -5.206 -21.899 1.00 88.75 214 ASN A CA 1
ATOM 1752 C C . ASN A 1 214 ? -9.818 -3.987 -21.190 1.00 88.75 214 ASN A C 1
ATOM 1754 O O . ASN A 1 214 ? -9.999 -3.985 -19.972 1.00 88.75 214 ASN A O 1
ATOM 1758 N N . GLN A 1 215 ? -10.210 -2.962 -21.950 1.00 83.94 215 GLN A N 1
ATOM 1759 C CA . GLN A 1 215 ? -10.791 -1.730 -21.388 1.00 83.94 215 GLN A CA 1
ATOM 1760 C C . GLN A 1 215 ? -12.050 -1.961 -20.533 1.00 83.94 215 GLN A C 1
ATOM 1762 O O . GLN A 1 215 ? -12.268 -1.252 -19.558 1.00 83.94 215 GLN A O 1
ATOM 1767 N N . LYS A 1 216 ? -12.859 -2.990 -20.831 1.00 80.44 216 LYS A N 1
ATOM 1768 C CA . LYS A 1 216 ? -14.057 -3.335 -20.034 1.00 80.44 216 LYS A CA 1
ATOM 1769 C C . LYS A 1 216 ? -13.735 -3.758 -18.600 1.00 80.44 216 LYS A C 1
ATOM 1771 O O . LYS A 1 216 ? -14.604 -3.692 -17.739 1.00 80.44 216 LYS A O 1
ATOM 1776 N N . PHE A 1 217 ? -12.509 -4.217 -18.350 1.00 83.19 217 PHE A N 1
ATOM 1777 C CA . PHE A 1 217 ? -12.070 -4.581 -17.011 1.00 83.19 217 PHE A CA 1
ATOM 1778 C C . PHE A 1 217 ? -11.768 -3.343 -16.163 1.00 83.19 217 PHE A C 1
ATOM 1780 O O . PHE A 1 217 ? -11.813 -3.426 -14.938 1.00 83.19 217 PHE A O 1
ATOM 1787 N N . HIS A 1 218 ? -11.481 -2.194 -16.784 1.00 84.25 218 HIS A N 1
ATOM 1788 C CA . HIS A 1 218 ? -11.076 -0.986 -16.073 1.00 84.25 218 HIS A CA 1
ATOM 1789 C C . HIS A 1 218 ? -12.151 -0.534 -15.084 1.00 84.25 218 HIS A C 1
ATOM 1791 O O . HIS A 1 218 ? -13.349 -0.627 -15.339 1.00 84.25 218 HIS A O 1
ATOM 1797 N N . GLN A 1 219 ? -11.699 0.001 -13.952 1.00 83.06 219 GLN A N 1
ATOM 1798 C CA . GLN A 1 219 ? -12.532 0.616 -12.917 1.00 83.06 219 GLN A CA 1
ATOM 1799 C C . GLN A 1 219 ? -13.522 -0.334 -12.201 1.00 83.06 219 GLN A C 1
ATOM 1801 O O . GLN A 1 219 ? -14.263 0.093 -11.317 1.00 83.06 219 GLN A O 1
ATOM 1806 N N . SER A 1 220 ? -13.506 -1.633 -12.503 1.00 87.50 220 SER A N 1
ATOM 1807 C CA . SER A 1 220 ? -14.254 -2.659 -11.766 1.00 87.50 220 SER A CA 1
ATOM 1808 C C . SER A 1 220 ? -13.656 -2.929 -10.377 1.00 87.50 220 SER A C 1
ATOM 1810 O O . SER A 1 220 ? -12.499 -2.590 -10.104 1.00 87.50 220 SER A O 1
ATOM 1812 N N . GLN A 1 221 ? -14.417 -3.570 -9.486 1.00 88.19 221 GLN A N 1
ATOM 1813 C CA . GLN A 1 221 ? -13.899 -3.964 -8.169 1.00 88.19 221 GLN A CA 1
ATOM 1814 C C . GLN A 1 221 ? -12.781 -5.007 -8.305 1.00 88.19 221 GLN A C 1
ATOM 1816 O O . GLN A 1 221 ? -11.769 -4.944 -7.607 1.00 88.19 221 GLN A O 1
ATOM 1821 N N . GLU A 1 222 ? -12.932 -5.907 -9.269 1.00 89.50 222 GLU A N 1
ATOM 1822 C CA . GLU A 1 222 ? -11.958 -6.914 -9.665 1.00 89.50 222 GLU A CA 1
ATOM 1823 C C . GLU A 1 222 ? -10.664 -6.257 -10.156 1.00 89.50 222 GLU A C 1
ATOM 1825 O O . GLU A 1 222 ? -9.574 -6.709 -9.809 1.00 89.50 222 GLU A O 1
ATOM 1830 N N . SER A 1 223 ? -10.754 -5.146 -10.898 1.00 91.50 223 SER A N 1
ATOM 1831 C CA . SER A 1 223 ? -9.568 -4.404 -11.342 1.00 91.50 223 SER A CA 1
ATOM 1832 C C . SER A 1 223 ? -8.836 -3.700 -10.216 1.00 91.50 223 SER A C 1
ATOM 1834 O O . SER A 1 223 ? -7.607 -3.700 -10.209 1.00 91.50 223 SER A O 1
ATOM 1836 N N . ILE A 1 224 ? -9.562 -3.158 -9.235 1.00 92.94 224 ILE A N 1
ATOM 1837 C CA . ILE A 1 224 ? -8.959 -2.585 -8.030 1.00 92.94 224 ILE A CA 1
ATOM 1838 C C . ILE A 1 224 ? -8.232 -3.686 -7.253 1.00 92.94 224 ILE A C 1
ATOM 1840 O O . ILE A 1 224 ? -7.075 -3.506 -6.881 1.00 92.94 224 ILE A O 1
ATOM 1844 N N . ALA A 1 225 ? -8.870 -4.844 -7.063 1.00 93.00 225 ALA A N 1
ATOM 1845 C CA . ALA A 1 225 ? -8.247 -5.990 -6.409 1.00 93.00 225 ALA A CA 1
ATOM 1846 C C . ALA A 1 225 ? -6.990 -6.463 -7.163 1.00 93.00 225 ALA A C 1
ATOM 1848 O O . ALA A 1 225 ? -5.942 -6.662 -6.555 1.00 93.00 225 ALA A O 1
ATOM 1849 N N . ALA A 1 226 ? -7.054 -6.581 -8.494 1.00 93.44 226 ALA A N 1
ATOM 1850 C CA . ALA A 1 226 ? -5.909 -6.957 -9.322 1.00 93.44 226 ALA A CA 1
ATOM 1851 C C . ALA A 1 226 ? -4.760 -5.939 -9.227 1.00 93.44 226 ALA A C 1
ATOM 1853 O O . ALA A 1 226 ? -3.604 -6.331 -9.074 1.00 93.44 226 ALA A O 1
ATOM 1854 N N . LEU A 1 227 ? -5.070 -4.640 -9.248 1.00 94.44 227 LEU A N 1
ATOM 1855 C CA . LEU A 1 227 ? -4.087 -3.569 -9.079 1.00 94.44 227 LEU A CA 1
ATOM 1856 C C . LEU A 1 227 ? -3.388 -3.635 -7.724 1.00 94.44 227 LEU A C 1
ATOM 1858 O O . LEU A 1 227 ? -2.169 -3.508 -7.648 1.00 94.44 227 LEU A O 1
ATOM 1862 N N . LEU A 1 228 ? -4.147 -3.874 -6.657 1.00 95.56 228 LEU A N 1
ATOM 1863 C CA . LEU A 1 228 ? -3.626 -3.937 -5.294 1.00 95.56 228 LEU A CA 1
ATOM 1864 C C . LEU A 1 228 ? -2.803 -5.202 -5.005 1.00 95.56 228 LEU A C 1
ATOM 1866 O O . LEU A 1 228 ? -2.121 -5.260 -3.984 1.00 95.56 228 LEU A O 1
ATOM 1870 N N . LYS A 1 229 ? -2.784 -6.188 -5.912 1.00 94.75 229 LYS A N 1
ATOM 1871 C CA . LYS A 1 229 ? -1.802 -7.287 -5.879 1.00 94.75 229 LYS A CA 1
ATOM 1872 C C . LYS A 1 229 ? -0.403 -6.833 -6.306 1.00 94.75 229 LYS A C 1
ATOM 1874 O O . LYS A 1 229 ? 0.575 -7.530 -6.008 1.00 94.75 229 LYS A O 1
ATOM 1879 N N . ILE A 1 230 ? -0.285 -5.685 -6.982 1.00 96.12 230 ILE A N 1
ATOM 1880 C CA . ILE A 1 230 ? 0.997 -5.105 -7.383 1.00 96.12 230 ILE A CA 1
ATOM 1881 C C . ILE A 1 230 ? 1.599 -4.336 -6.192 1.00 96.12 230 ILE A C 1
ATOM 1883 O O . ILE A 1 230 ? 1.014 -3.345 -5.752 1.00 96.12 230 ILE A O 1
ATOM 1887 N N . PRO A 1 231 ? 2.791 -4.724 -5.702 1.00 96.94 231 PRO A N 1
ATOM 1888 C CA . PRO A 1 231 ? 3.415 -4.142 -4.510 1.00 96.94 231 PRO A CA 1
ATOM 1889 C C . PRO A 1 231 ? 3.537 -2.617 -4.538 1.00 96.94 231 PRO A C 1
ATOM 1891 O O . PRO A 1 231 ? 3.142 -1.950 -3.587 1.00 96.94 231 PRO A O 1
ATOM 1894 N N . VAL A 1 232 ? 4.009 -2.043 -5.647 1.00 96.69 232 VAL A N 1
ATOM 1895 C CA . VAL A 1 232 ? 4.171 -0.584 -5.783 1.00 96.69 232 VAL A CA 1
ATOM 1896 C C . VAL A 1 232 ? 2.842 0.184 -5.719 1.00 96.69 232 VAL A C 1
ATOM 1898 O O . VAL A 1 232 ? 2.788 1.306 -5.216 1.00 96.69 232 VAL A O 1
ATOM 1901 N N . ILE A 1 233 ? 1.747 -0.425 -6.187 1.00 96.88 233 ILE A N 1
ATOM 1902 C CA . ILE A 1 233 ? 0.403 0.163 -6.130 1.00 96.88 233 ILE A CA 1
ATOM 1903 C C . ILE A 1 233 ? -0.181 0.010 -4.722 1.00 96.88 233 ILE A C 1
ATOM 1905 O O . ILE A 1 233 ? -0.724 0.967 -4.174 1.00 96.88 233 ILE A O 1
ATOM 1909 N N . ALA A 1 234 ? -0.020 -1.163 -4.106 1.00 97.19 234 ALA A N 1
ATOM 1910 C CA . ALA A 1 234 ? -0.421 -1.412 -2.723 1.00 97.19 234 ALA A CA 1
ATOM 1911 C C . ALA A 1 234 ? 0.285 -0.462 -1.742 1.00 97.19 234 ALA A C 1
ATOM 1913 O O . ALA A 1 234 ? -0.350 0.118 -0.864 1.00 97.19 234 ALA A O 1
ATOM 1914 N N . ASN A 1 235 ? 1.589 -0.251 -1.921 1.00 97.19 235 ASN A N 1
ATOM 1915 C CA . ASN A 1 235 ? 2.382 0.670 -1.113 1.00 97.19 235 ASN A CA 1
ATOM 1916 C C . ASN A 1 235 ? 1.921 2.116 -1.291 1.00 97.19 235 ASN A C 1
ATOM 1918 O O . ASN A 1 235 ? 1.734 2.809 -0.295 1.00 97.19 235 ASN A O 1
ATOM 1922 N N . MET A 1 236 ? 1.668 2.555 -2.528 1.00 95.69 236 MET A N 1
ATOM 1923 C CA . MET A 1 236 ? 1.076 3.870 -2.799 1.00 95.69 236 MET A CA 1
ATOM 1924 C C . MET A 1 236 ? -0.247 4.047 -2.041 1.00 95.69 236 MET A C 1
ATOM 1926 O O . MET A 1 236 ? -0.476 5.075 -1.402 1.00 95.69 236 MET A O 1
ATOM 1930 N N . PHE A 1 237 ? -1.093 3.014 -2.053 1.00 95.44 237 PHE A N 1
ATOM 1931 C CA . PHE A 1 237 ? -2.389 3.007 -1.382 1.00 95.44 237 PHE A CA 1
ATOM 1932 C C . PHE A 1 237 ? -2.269 3.107 0.148 1.00 95.44 237 PHE A C 1
ATOM 1934 O O . PHE A 1 237 ? -2.961 3.910 0.778 1.00 95.44 237 PHE A O 1
ATOM 1941 N N . ILE A 1 238 ? -1.339 2.353 0.741 1.00 97.00 238 ILE A N 1
ATOM 1942 C CA . ILE A 1 238 ? -1.041 2.383 2.180 1.00 97.00 238 ILE A CA 1
ATOM 1943 C C . ILE A 1 238 ? -0.441 3.728 2.586 1.00 97.00 238 ILE A C 1
ATOM 1945 O O . ILE A 1 238 ? -0.979 4.392 3.471 1.00 97.00 238 ILE A O 1
ATOM 1949 N N . LEU A 1 239 ? 0.638 4.163 1.932 1.00 95.00 239 LEU A N 1
ATOM 1950 C CA . LEU A 1 239 ? 1.346 5.400 2.270 1.00 95.00 239 LEU A CA 1
ATOM 1951 C C . LEU A 1 239 ? 0.428 6.613 2.162 1.00 95.00 239 LEU A C 1
ATOM 1953 O O . LEU A 1 239 ? 0.456 7.496 3.018 1.00 95.00 239 LEU A O 1
ATOM 1957 N N . LYS A 1 240 ? -0.459 6.640 1.164 1.00 92.31 240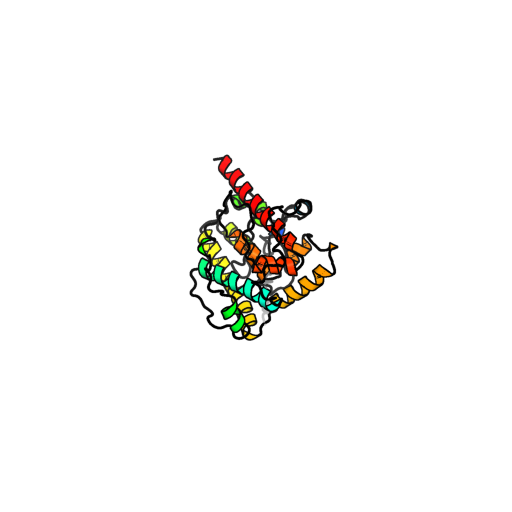 LYS A N 1
ATOM 1958 C CA . LYS A 1 240 ? -1.431 7.724 1.039 1.00 92.31 240 LYS A CA 1
ATOM 1959 C C . LYS A 1 240 ? -2.372 7.804 2.247 1.00 92.31 240 LYS A C 1
ATOM 1961 O O . LYS A 1 240 ? -2.740 8.905 2.654 1.00 92.31 240 LYS A O 1
ATOM 1966 N N . SER A 1 241 ? -2.708 6.672 2.862 1.00 93.31 241 SER A N 1
ATOM 1967 C CA . SER A 1 241 ? -3.500 6.636 4.096 1.00 93.31 241 SER A CA 1
ATOM 1968 C C . SER A 1 241 ? -2.722 7.062 5.353 1.00 93.31 241 SER A C 1
ATOM 1970 O O . SER A 1 241 ? -3.338 7.355 6.373 1.00 93.31 241 SER A O 1
ATOM 1972 N N . LEU A 1 242 ? -1.397 7.194 5.283 1.00 94.56 242 LEU A N 1
ATOM 1973 C CA . LEU A 1 242 ? -0.566 7.724 6.372 1.00 94.56 242 LEU A CA 1
ATOM 1974 C C . LEU A 1 242 ? -0.373 9.244 6.297 1.00 94.56 242 LEU A C 1
ATOM 1976 O O . LEU A 1 242 ? 0.174 9.835 7.226 1.00 94.56 242 LEU A O 1
ATOM 1980 N N . LYS A 1 243 ? -0.802 9.903 5.211 1.00 91.44 243 LYS A N 1
ATOM 1981 C CA . LYS A 1 243 ? -0.757 11.369 5.145 1.00 91.44 243 LYS A CA 1
ATOM 1982 C C . LYS A 1 243 ? -1.762 11.964 6.141 1.00 91.44 243 LYS A C 1
ATOM 1984 O O . LYS A 1 243 ? -2.916 11.499 6.156 1.00 91.44 243 LYS A O 1
ATOM 1989 N N . PRO A 1 244 ? -1.360 12.981 6.933 1.00 87.06 244 PRO A N 1
ATOM 1990 C CA . PRO A 1 244 ? -2.279 13.763 7.744 1.00 87.06 244 PRO A CA 1
ATOM 1991 C C . PRO A 1 244 ? -3.450 14.265 6.907 1.00 87.06 244 PRO A C 1
ATOM 1993 O O . PRO A 1 244 ? -3.330 14.518 5.707 1.00 87.06 244 PRO A O 1
ATOM 1996 N N . LEU A 1 245 ? -4.602 14.385 7.551 1.00 85.31 245 LEU A N 1
ATOM 1997 C CA . LEU A 1 245 ? -5.774 14.963 6.919 1.00 85.31 245 LEU A CA 1
ATOM 1998 C C . LEU A 1 245 ? -5.580 16.468 6.893 1.00 85.31 245 LEU A C 1
ATOM 2000 O O . LEU A 1 245 ? -5.551 17.099 7.944 1.00 85.31 245 LEU A O 1
ATOM 2004 N N . ASP A 1 246 ? -5.467 17.023 5.700 1.00 80.12 246 ASP A N 1
ATOM 2005 C CA . ASP A 1 246 ? -5.524 18.459 5.496 1.00 80.12 246 ASP A CA 1
ATOM 2006 C C . ASP A 1 246 ? -6.712 18.752 4.583 1.00 80.12 246 ASP A C 1
ATOM 2008 O O . ASP A 1 246 ? -6.820 18.246 3.462 1.00 80.12 246 ASP A O 1
ATOM 2012 N N . GLU A 1 247 ? -7.639 19.546 5.108 1.00 70.25 247 GLU A N 1
ATOM 2013 C CA . GLU A 1 247 ? -8.878 19.917 4.432 1.00 70.25 247 GLU A CA 1
ATOM 2014 C C . GLU A 1 247 ? -8.633 20.791 3.197 1.00 70.25 247 GLU A C 1
ATOM 2016 O O . GLU A 1 247 ? -9.487 20.859 2.311 1.00 70.25 247 GLU A O 1
ATOM 2021 N N . ASN A 1 248 ? -7.461 21.424 3.116 1.00 69.44 248 ASN A N 1
ATOM 2022 C CA . ASN A 1 248 ? -7.083 22.319 2.031 1.00 69.44 248 ASN A CA 1
ATOM 2023 C C . ASN A 1 248 ? -6.368 21.599 0.880 1.00 69.44 248 ASN A C 1
ATOM 2025 O O . ASN A 1 248 ? -6.164 22.196 -0.184 1.00 69.44 248 ASN A O 1
ATOM 2029 N N . ILE A 1 249 ? -6.011 20.318 1.036 1.00 65.06 249 ILE A N 1
ATOM 2030 C CA . ILE A 1 249 ? -5.340 19.557 -0.021 1.00 65.06 249 ILE A CA 1
ATOM 2031 C C . ILE A 1 249 ? -6.341 19.225 -1.134 1.00 65.06 249 ILE A C 1
ATOM 2033 O O . ILE A 1 249 ? -7.152 18.303 -1.053 1.00 65.06 249 ILE A O 1
ATOM 2037 N N . LYS A 1 250 ? -6.249 19.982 -2.233 1.00 58.69 250 LYS A N 1
ATOM 2038 C CA . LYS A 1 250 ? -7.059 19.787 -3.448 1.00 58.69 250 LYS A CA 1
ATOM 2039 C C . LYS A 1 250 ? -6.537 18.673 -4.364 1.00 58.69 250 LYS A C 1
ATOM 2041 O O . LYS A 1 250 ? -7.228 18.306 -5.317 1.00 58.69 250 LYS A O 1
ATOM 2046 N N . THR A 1 251 ? -5.333 18.147 -4.130 1.00 59.16 251 THR A N 1
ATOM 2047 C CA . THR A 1 251 ? -4.680 17.186 -5.032 1.00 59.16 251 THR A CA 1
ATOM 2048 C C . THR A 1 251 ? -4.125 15.970 -4.301 1.00 59.16 251 THR A C 1
ATOM 2050 O O . THR A 1 251 ? -3.552 16.047 -3.216 1.00 59.16 251 THR A O 1
ATOM 2053 N N . LEU A 1 252 ? -4.259 14.807 -4.939 1.00 63.47 252 LEU A N 1
ATOM 2054 C CA . LEU A 1 252 ? -3.564 13.594 -4.534 1.00 63.47 252 LEU A CA 1
ATOM 2055 C C . LEU A 1 252 ? -2.066 13.840 -4.780 1.00 63.47 252 LEU A C 1
ATOM 2057 O O . LEU A 1 252 ? -1.613 13.699 -5.910 1.00 63.47 252 LEU A O 1
ATOM 2061 N N . GLY A 1 253 ? -1.331 14.320 -3.770 1.00 69.94 253 GLY A N 1
ATOM 2062 C CA . GLY A 1 253 ? 0.106 14.605 -3.868 1.00 69.94 253 GLY A CA 1
ATOM 2063 C C . GLY A 1 253 ? 0.924 13.332 -4.092 1.00 69.94 253 GLY A C 1
ATOM 2064 O O . GLY A 1 253 ? 1.505 12.816 -3.136 1.00 69.94 253 GLY A O 1
ATOM 2065 N N . LEU A 1 254 ? 0.874 12.820 -5.323 1.00 80.88 254 LEU A N 1
ATOM 2066 C CA . LEU A 1 254 ? 1.663 11.719 -5.861 1.00 80.88 254 LEU A CA 1
ATOM 2067 C C . LEU A 1 254 ? 2.941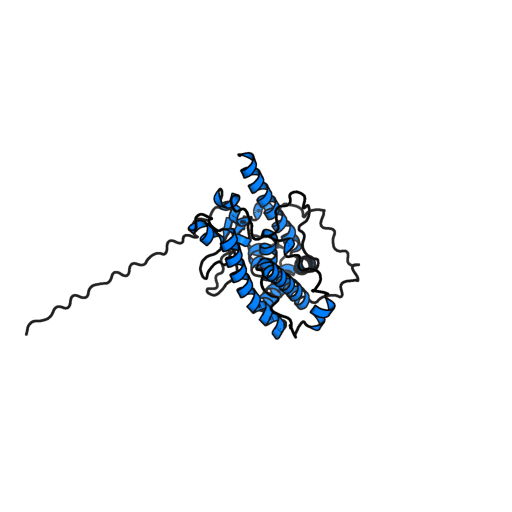 12.266 -6.476 1.00 80.88 254 LEU A C 1
ATOM 2069 O O . LEU A 1 254 ? 2.938 13.340 -7.082 1.00 80.88 254 LEU A O 1
ATOM 2073 N N . GLU A 1 255 ? 4.007 11.485 -6.392 1.00 83.81 255 GLU A N 1
ATOM 2074 C CA . GLU A 1 255 ? 5.242 11.832 -7.080 1.00 83.81 255 GLU A CA 1
ATOM 2075 C C . GLU A 1 255 ? 5.134 11.604 -8.599 1.00 83.81 255 GLU A C 1
ATOM 2077 O O . GLU A 1 255 ? 4.347 10.789 -9.091 1.00 83.81 255 GLU A O 1
ATOM 2082 N N . ASN A 1 256 ? 5.974 12.297 -9.374 1.00 84.44 256 ASN A N 1
ATOM 2083 C CA . ASN A 1 256 ? 5.980 12.207 -10.842 1.00 84.44 256 ASN A CA 1
ATOM 2084 C C . ASN A 1 256 ? 6.159 10.770 -11.356 1.00 84.44 256 ASN A C 1
ATOM 2086 O O . ASN A 1 256 ? 5.577 10.388 -12.376 1.00 84.44 256 ASN A O 1
ATOM 2090 N N . HIS A 1 257 ? 6.940 9.958 -10.644 1.00 87.12 257 HIS A N 1
ATOM 2091 C CA . HIS A 1 257 ? 7.162 8.560 -10.995 1.00 87.12 257 HIS A CA 1
ATOM 2092 C C . HIS A 1 257 ? 5.902 7.708 -10.755 1.00 87.12 257 HIS A C 1
ATOM 2094 O O . HIS A 1 257 ? 5.534 6.923 -11.621 1.00 87.12 257 HIS A O 1
ATOM 2100 N N . GLU A 1 258 ? 5.162 7.936 -9.667 1.00 90.19 258 GLU A N 1
ATOM 2101 C CA . GLU A 1 258 ? 3.890 7.257 -9.383 1.00 90.19 258 GLU A CA 1
ATOM 2102 C C . GLU A 1 258 ? 2.831 7.638 -10.418 1.00 90.19 258 GLU A C 1
ATOM 2104 O O . GLU A 1 258 ? 2.122 6.790 -10.963 1.00 90.19 258 GLU A O 1
ATOM 2109 N N . VAL A 1 259 ? 2.765 8.928 -10.761 1.00 90.12 259 VAL A N 1
ATOM 2110 C CA . VAL A 1 259 ? 1.899 9.434 -11.829 1.00 90.12 259 VAL A CA 1
ATOM 2111 C C . VAL A 1 259 ? 2.216 8.762 -13.161 1.00 90.12 259 VAL A C 1
ATOM 2113 O O . VAL A 1 259 ? 1.282 8.386 -13.874 1.00 90.12 259 VAL A O 1
ATOM 2116 N N . SER A 1 260 ? 3.500 8.620 -13.489 1.00 90.19 260 SER A N 1
ATOM 2117 C CA . SER A 1 260 ? 3.968 7.980 -14.720 1.00 90.19 260 SER A CA 1
ATOM 2118 C C . SER A 1 260 ? 3.674 6.483 -14.728 1.00 90.19 260 SER A C 1
ATOM 2120 O O . SER A 1 260 ? 3.242 5.958 -15.753 1.00 90.19 260 SER A O 1
ATOM 2122 N N . LEU A 1 261 ? 3.847 5.811 -13.588 1.00 92.50 261 LEU A N 1
ATOM 2123 C CA . LEU A 1 261 ? 3.572 4.387 -13.412 1.00 92.50 261 LEU A CA 1
ATOM 2124 C C . LEU A 1 261 ? 2.089 4.087 -13.645 1.00 92.50 261 LEU A C 1
ATOM 2126 O O . LEU A 1 261 ? 1.750 3.207 -14.437 1.00 92.50 261 LEU A O 1
ATOM 2130 N N . LEU A 1 262 ? 1.202 4.884 -13.042 1.00 93.19 262 LEU A N 1
ATOM 2131 C CA . LEU A 1 262 ? -0.242 4.746 -13.235 1.00 93.19 262 LEU A CA 1
ATOM 2132 C C . LEU A 1 262 ? -0.664 5.032 -14.681 1.00 93.19 262 LEU A C 1
ATOM 2134 O O . LEU A 1 262 ? -1.428 4.267 -15.260 1.00 93.19 262 LEU A O 1
ATOM 2138 N N . LYS A 1 263 ? -0.135 6.102 -15.292 1.00 90.56 263 LYS A N 1
ATOM 2139 C CA . LYS A 1 263 ? -0.426 6.436 -16.696 1.00 90.56 263 LYS A CA 1
ATOM 2140 C C . LYS A 1 263 ? -0.003 5.319 -17.645 1.00 90.56 263 LYS A C 1
ATOM 2142 O O . LYS A 1 263 ? -0.759 4.955 -18.535 1.00 90.56 263 LYS A O 1
ATOM 2147 N N . ARG A 1 264 ? 1.198 4.768 -17.459 1.00 88.62 264 ARG A N 1
ATOM 2148 C CA . ARG A 1 264 ? 1.733 3.734 -18.351 1.00 88.62 264 ARG A CA 1
ATOM 2149 C C . ARG A 1 264 ? 1.002 2.397 -18.233 1.00 88.62 264 ARG A C 1
ATOM 2151 O O . ARG A 1 264 ? 0.990 1.626 -19.187 1.00 88.62 264 ARG A O 1
ATOM 2158 N N . SER A 1 265 ? 0.388 2.164 -17.081 1.00 89.06 265 SER A N 1
ATOM 2159 C CA . SER A 1 265 ? -0.468 1.008 -16.820 1.00 89.06 265 SER A CA 1
ATOM 2160 C C . SER A 1 265 ? -1.912 1.207 -17.271 1.00 89.06 265 SER A C 1
ATOM 2162 O O . SER A 1 265 ? -2.715 0.305 -17.078 1.00 89.06 265 SER A O 1
ATOM 2164 N N . GLU A 1 266 ? -2.252 2.377 -17.824 1.00 89.50 266 GLU A N 1
ATOM 2165 C CA . GLU A 1 266 ? -3.630 2.757 -18.167 1.00 89.50 266 GLU A CA 1
ATOM 2166 C C . GLU A 1 266 ? -4.583 2.687 -16.958 1.00 89.50 266 GLU A C 1
ATOM 2168 O O . GLU A 1 266 ? -5.755 2.333 -17.061 1.00 89.50 266 GLU A O 1
ATOM 2173 N N . VAL A 1 267 ? -4.060 3.037 -15.775 1.00 91.25 267 VAL A N 1
ATOM 2174 C CA . VAL A 1 267 ? -4.805 3.078 -14.502 1.00 91.25 267 VAL A CA 1
ATOM 2175 C C . VAL A 1 267 ? -4.711 4.419 -13.804 1.00 91.25 267 VAL A C 1
ATOM 2177 O O . VAL A 1 267 ? -4.731 4.523 -12.579 1.00 91.25 267 VAL A O 1
ATOM 2180 N N . ASP A 1 268 ? -4.613 5.492 -14.573 1.00 89.50 268 ASP A N 1
ATOM 2181 C CA . ASP A 1 268 ? -4.658 6.846 -14.036 1.00 89.50 268 ASP A CA 1
ATOM 2182 C C . ASP A 1 268 ? -5.977 7.148 -13.299 1.00 89.50 268 ASP A C 1
ATOM 2184 O O . ASP A 1 268 ? -5.964 7.898 -12.319 1.00 89.50 268 ASP A O 1
ATOM 2188 N N . TRP A 1 269 ? -7.075 6.481 -13.671 1.00 89.00 269 TRP A N 1
ATOM 2189 C CA . TRP A 1 269 ? -8.349 6.489 -12.943 1.00 89.00 269 TRP A CA 1
ATOM 2190 C C . TRP A 1 269 ? -8.221 6.052 -11.475 1.00 89.00 269 TRP A C 1
ATOM 2192 O O . TRP A 1 269 ? -8.996 6.507 -10.628 1.00 89.00 269 TRP A O 1
ATOM 2202 N N . PHE A 1 270 ? -7.224 5.230 -11.130 1.00 91.69 270 PHE A N 1
ATOM 2203 C CA . PHE A 1 270 ? -6.998 4.773 -9.758 1.00 91.69 270 PHE A CA 1
ATOM 2204 C C . PHE A 1 270 ? -6.685 5.942 -8.808 1.00 91.69 270 PHE A C 1
ATOM 2206 O O . PHE A 1 270 ? -7.013 5.899 -7.621 1.00 91.69 270 PHE A O 1
ATOM 2213 N N . LYS A 1 271 ? -6.152 7.055 -9.331 1.00 90.38 271 LYS A N 1
ATOM 2214 C CA . LYS A 1 271 ? -5.964 8.296 -8.558 1.00 90.38 271 LYS A CA 1
ATOM 2215 C C . LYS A 1 271 ? -7.282 8.837 -8.039 1.00 90.38 271 LYS A C 1
ATOM 2217 O O . LYS A 1 271 ? -7.388 9.197 -6.870 1.00 90.38 271 LYS A O 1
ATOM 2222 N N . SER A 1 272 ? -8.294 8.859 -8.900 1.00 87.19 272 SER A N 1
ATOM 2223 C CA . SER A 1 272 ? -9.633 9.310 -8.539 1.00 87.19 272 SER A CA 1
ATOM 2224 C C . SER A 1 272 ? -10.225 8.423 -7.441 1.00 87.19 272 SER A C 1
ATOM 2226 O O . SER A 1 272 ? -10.877 8.950 -6.538 1.00 87.19 272 SER A O 1
ATOM 2228 N N . TYR A 1 273 ? -9.945 7.112 -7.469 1.00 90.81 273 TYR A N 1
ATOM 2229 C CA . TYR A 1 273 ? -10.387 6.170 -6.437 1.00 90.81 273 TYR A CA 1
ATOM 2230 C C . TYR A 1 273 ? -9.731 6.484 -5.090 1.00 90.81 273 TYR A C 1
ATOM 2232 O O . TYR A 1 273 ? -10.426 6.681 -4.094 1.00 90.81 273 TYR A O 1
ATOM 2240 N N . MET A 1 274 ? -8.406 6.652 -5.067 1.00 91.88 274 MET A N 1
ATOM 2241 C CA . MET A 1 274 ? -7.685 7.052 -3.854 1.00 91.88 274 MET A CA 1
ATOM 2242 C C . MET A 1 274 ? -8.175 8.399 -3.304 1.00 91.88 274 MET A C 1
ATOM 2244 O O . MET A 1 274 ? -8.424 8.523 -2.106 1.00 91.88 274 MET A O 1
ATOM 2248 N N . SER A 1 275 ? -8.390 9.396 -4.170 1.00 89.12 275 SER A N 1
ATOM 2249 C CA . SER A 1 275 ? -8.934 10.697 -3.760 1.00 89.12 275 SER A CA 1
ATOM 2250 C C . SER A 1 275 ? -10.355 10.587 -3.210 1.00 89.12 275 SER A C 1
ATOM 2252 O O . SER A 1 275 ? -10.731 11.331 -2.306 1.00 89.12 275 SER A O 1
ATOM 2254 N N . TYR A 1 276 ? -11.173 9.688 -3.759 1.00 89.81 276 TYR A N 1
ATOM 2255 C CA . TYR A 1 276 ? -12.515 9.431 -3.249 1.00 89.81 276 TYR A CA 1
ATOM 2256 C C . TYR A 1 276 ? -12.470 8.880 -1.819 1.00 89.81 276 TYR A C 1
ATOM 2258 O O . TYR A 1 276 ? -13.172 9.410 -0.955 1.00 89.81 276 TYR A O 1
ATOM 2266 N N . LEU A 1 277 ? -11.616 7.889 -1.545 1.00 91.50 277 LEU A N 1
ATOM 2267 C CA . LEU A 1 277 ? -11.456 7.345 -0.194 1.00 91.50 277 LEU A CA 1
ATOM 2268 C C . LEU A 1 277 ? -10.918 8.392 0.783 1.00 91.50 277 LEU A C 1
ATOM 2270 O O . LEU A 1 277 ? -11.437 8.511 1.888 1.00 91.50 277 LEU A O 1
ATOM 2274 N N . GLU A 1 278 ? -9.948 9.207 0.364 1.00 90.94 278 GLU A N 1
ATOM 2275 C CA . GLU A 1 278 ? -9.421 10.310 1.174 1.00 90.94 278 GLU A CA 1
ATOM 2276 C C . GLU A 1 278 ? -10.520 11.311 1.565 1.00 90.94 278 GLU A C 1
ATOM 2278 O O . GLU A 1 278 ? -10.654 11.657 2.739 1.00 90.94 278 GLU A O 1
ATOM 2283 N N . ARG A 1 279 ? -11.378 11.719 0.618 1.00 90.25 279 ARG A N 1
ATOM 2284 C CA . ARG A 1 279 ? -12.525 12.595 0.917 1.00 90.25 279 ARG A CA 1
ATOM 2285 C C . ARG A 1 279 ? -13.515 11.946 1.879 1.00 90.25 279 ARG A C 1
ATOM 2287 O O . ARG A 1 279 ? -14.016 12.611 2.784 1.00 90.25 279 ARG A O 1
ATOM 2294 N N . LYS A 1 280 ? -13.813 10.657 1.693 1.00 92.00 280 LYS A N 1
ATOM 2295 C CA . LYS A 1 280 ? -14.711 9.917 2.591 1.00 92.00 280 LYS A CA 1
ATOM 2296 C C . LYS A 1 280 ? -14.137 9.798 3.994 1.00 92.00 280 LYS A C 1
ATOM 2298 O O . LYS A 1 280 ? -14.873 9.977 4.963 1.00 92.00 280 LYS A O 1
ATOM 2303 N N . ARG A 1 281 ? -12.829 9.594 4.099 1.00 92.38 281 ARG A N 1
ATOM 2304 C CA . ARG A 1 281 ? -12.096 9.615 5.356 1.00 92.38 281 ARG A CA 1
ATOM 2305 C C . ARG A 1 281 ? -12.265 10.963 6.063 1.00 92.38 281 ARG A C 1
ATOM 2307 O O . ARG A 1 281 ? -12.788 10.975 7.170 1.00 92.38 281 ARG A O 1
ATOM 2314 N N . ILE A 1 282 ? -11.946 12.083 5.400 1.00 91.94 282 ILE A N 1
ATOM 2315 C CA . ILE A 1 282 ? -12.131 13.451 5.940 1.00 91.94 282 ILE A CA 1
ATOM 2316 C C . ILE A 1 282 ? -13.574 13.665 6.422 1.00 91.94 282 ILE A C 1
ATOM 2318 O O . ILE A 1 282 ? -13.801 14.087 7.554 1.00 91.94 282 ILE A O 1
ATOM 2322 N N . TYR A 1 283 ? -14.561 13.329 5.586 1.00 91.88 283 TYR A N 1
ATOM 2323 C CA . TYR A 1 283 ? -15.976 13.477 5.931 1.00 91.88 283 TYR A CA 1
ATOM 2324 C C . TYR A 1 283 ? -16.367 12.676 7.183 1.00 91.88 283 TYR A C 1
ATOM 2326 O O . TYR A 1 283 ? -17.104 13.173 8.036 1.00 91.88 283 TYR A O 1
ATOM 2334 N N . SER A 1 284 ? -15.844 11.457 7.318 1.00 91.75 284 SER A N 1
ATOM 2335 C CA . SER A 1 284 ? -16.131 10.584 8.460 1.00 91.75 284 SER A CA 1
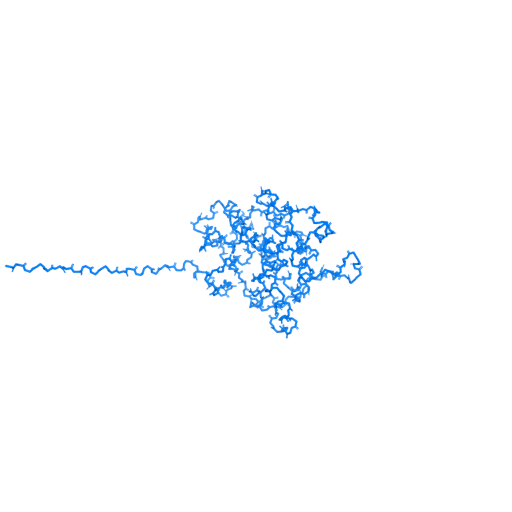ATOM 2336 C C . SER A 1 284 ? -15.612 11.173 9.776 1.00 91.75 284 SER A C 1
ATOM 2338 O O . SER A 1 284 ? -16.272 11.032 10.803 1.00 91.75 284 SER A O 1
ATOM 2340 N N . TYR A 1 285 ? -14.492 11.905 9.751 1.00 90.19 285 TYR A N 1
ATOM 2341 C CA . TYR A 1 285 ? -14.021 12.660 10.918 1.00 90.19 285 TYR A CA 1
ATOM 2342 C C . TYR A 1 285 ? -14.917 13.841 11.258 1.00 90.19 285 TYR A C 1
ATOM 2344 O O . TYR A 1 285 ? -15.312 13.972 12.414 1.00 90.19 285 TYR A O 1
ATOM 2352 N N . LYS A 1 286 ? -15.286 14.654 10.260 1.00 89.69 286 LYS A N 1
ATOM 2353 C CA . LYS A 1 286 ? -16.151 15.829 10.465 1.00 89.69 286 LYS A CA 1
ATOM 2354 C C . LYS A 1 286 ? -17.475 15.454 11.113 1.00 89.69 286 LYS A C 1
ATOM 2356 O O . LYS A 1 286 ? -17.922 16.111 12.048 1.00 89.69 286 LYS A O 1
ATOM 2361 N N . LYS A 1 287 ? -18.077 14.355 10.649 1.00 89.88 287 LYS A N 1
ATOM 2362 C CA . LYS A 1 287 ? -19.316 13.834 11.228 1.00 89.88 287 LYS A CA 1
ATOM 2363 C C . LYS A 1 287 ? -19.150 13.522 12.714 1.00 89.88 287 LYS A C 1
ATOM 2365 O O . LYS A 1 287 ? -20.078 13.738 13.468 1.00 89.88 287 LYS A O 1
ATOM 2370 N N . ILE A 1 288 ? -17.993 13.034 13.152 1.00 87.44 288 ILE A N 1
ATOM 2371 C CA . ILE A 1 288 ? -17.757 12.658 14.552 1.00 87.44 288 ILE A CA 1
ATOM 2372 C C . ILE A 1 288 ? -17.468 13.866 15.436 1.00 87.44 288 ILE A C 1
ATOM 2374 O O . ILE A 1 288 ? -17.885 13.866 16.592 1.00 87.44 288 ILE A O 1
ATOM 2378 N N . THR A 1 289 ? -16.751 14.863 14.920 1.00 84.69 289 THR A N 1
ATOM 2379 C CA . THR A 1 289 ? -16.420 16.079 15.671 1.00 84.69 289 THR A CA 1
ATOM 2380 C C . THR A 1 289 ? -17.613 17.016 15.817 1.00 84.69 289 THR A C 1
ATOM 2382 O O . THR A 1 289 ? -17.689 17.704 16.818 1.00 84.69 289 THR A O 1
ATOM 2385 N N . ALA A 1 290 ? -18.560 17.014 14.872 1.00 85.25 290 ALA A N 1
ATOM 2386 C CA . ALA A 1 290 ? -19.756 17.860 14.927 1.00 85.25 290 ALA A CA 1
ATOM 2387 C C . ALA A 1 290 ? -20.780 17.461 16.013 1.00 85.25 290 ALA A C 1
ATOM 2389 O O . ALA A 1 290 ? -21.688 18.233 16.293 1.00 85.25 290 ALA A O 1
ATOM 2390 N N . PHE A 1 291 ? -20.661 16.264 16.601 1.00 71.69 291 PHE A N 1
ATOM 2391 C CA . PHE A 1 291 ? -21.532 15.782 17.687 1.00 71.69 291 PHE A CA 1
ATOM 2392 C C . PHE A 1 291 ? -20.860 15.832 19.071 1.00 71.69 291 PHE A C 1
ATOM 2394 O O . PHE A 1 291 ? -21.329 15.168 19.995 1.00 71.69 291 PHE A O 1
ATOM 2401 N N . LYS A 1 292 ? -19.738 16.545 19.204 1.00 64.25 292 LYS A N 1
ATOM 2402 C CA . LYS A 1 292 ? -19.096 16.845 20.489 1.00 64.25 292 LYS A CA 1
ATOM 2403 C C . LYS A 1 292 ? -19.301 18.312 20.817 1.00 64.25 292 LYS A C 1
ATOM 2405 O O . LYS A 1 292 ? -19.506 18.586 22.014 1.00 64.25 292 LYS A O 1
#

Mean predicted aligned error: 8.25 Å

Sequence (292 aa):
MKALFMAMAFVVSSCSTTMDSLSLLSTNKVTRMKHDQKDYKKPEFYLMNSKKFLGTRAPASLKSITKNDEKYKPVSNRQLYFISFYKQQRVLEGLLGLKKHQKSCPRFHDFLLKADVEAEIIASQYTTKLNFSPVQKDPEHVAFFPILSTPYSQNKDLFTALRENDWKDAESMTREALYVHYQNNQKELFELCETGVSSGYYLYENLVTYFKNNQKFHQSQESIAALLKIPVIANMFILKSLKPLDENIKTLGLENHEVSLLKRSEVDWFKSYMSYLERKRIYSYKKITAFK

Secondary structure (DSSP, 8-state):
--------------------TTGGG--TTEEEPP---TT--S---EEE-GGGTTTPPPPTT-----TT-TTS----HHHHHHHHHHHHHHHHHHHHT-----S--GGGHHHHHHTTTTS---GGG--S----HHHHH-GGGGGG-GGGGSEEETTEEHHHHHHHTTTTTHHHHHHHHHHHHHHHHHHHHHHHHHHS--HHHHHHHHHHHHHHH-GGGTTSHHHHHHHHTSHHHHHHHHHHHTS---TT--S----HHHHHHHHHTT-THHHHHHHHHHHHHHHHHHHHHTT-

Foldseek 3Di:
DDDDPDDDDPPPPPPPPVPPPVVVLPDPFWDFADDPDLPDQAFRAIAGQLPVLVPDDDDPPPPPPDPPCPVDDDADLLRLLLLLLVLLLVLLCVQLVHDPDDPAQPLCRVVCVVVCSVPDSPNVQFHLPDDCVLCLVPVSLRNLQLLQRFDLDPPDGNVRVCVVVVNPPSSVSSSSSSVSLSVVSVVQSNVCSVPVDGPLSVLLVVLLVVCVVCVVLASHPVNVSSQCSRSSSVSLLNRLSRGDQDPPPPASPDDPSVCVSCVSSVNNVVRSVSVVSSVVVVVSVVVVVVVD

Solvent-accessible surface area (backbone atoms only — not comparable to full-atom values): 17370 Å² total; per-residue (Å²): 138,84,84,82,82,79,81,80,78,80,77,76,78,75,78,74,73,74,74,64,83,72,64,79,60,74,47,99,56,32,45,71,46,81,73,95,52,94,84,64,87,66,56,49,44,45,36,60,63,36,82,77,57,74,75,62,78,70,68,86,82,64,73,70,85,58,95,77,57,76,87,58,72,89,70,49,72,60,57,46,50,48,55,43,39,51,52,54,48,49,33,51,32,52,68,70,69,49,76,90,83,74,92,76,32,77,64,45,41,74,55,48,68,69,64,54,71,77,67,70,76,63,25,84,62,45,48,60,82,68,83,57,62,51,32,74,78,36,66,76,46,44,42,44,34,47,51,39,22,28,36,51,50,99,90,35,31,33,46,58,53,30,61,77,50,75,54,54,64,50,44,60,52,46,50,49,12,50,49,50,47,48,58,60,48,47,56,49,53,51,39,28,24,74,72,54,48,41,76,49,52,52,49,44,54,51,46,29,55,49,41,76,76,37,67,88,50,58,79,37,59,68,39,53,52,57,47,47,69,20,55,58,51,34,46,51,50,29,55,60,55,26,38,70,91,55,94,80,65,88,61,82,90,65,54,73,57,53,54,48,51,28,50,71,33,75,41,53,68,53,53,50,53,55,48,49,31,52,52,51,40,54,49,44,49,53,64,58,60,75,76,109

R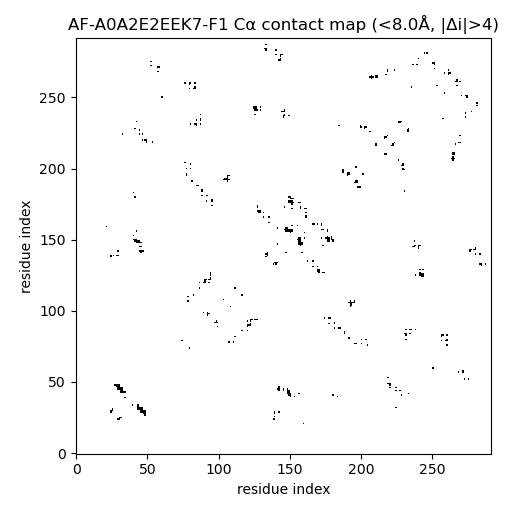adius of gyration: 22.23 Å; Cα contacts (8 Å, |Δi|>4): 295; chains: 1; bounding box: 47×88×58 Å

pLDDT: mean 83.23, std 16.24, range [40.97, 98.19]